Protein AF-A0A9D4E2A1-F1 (afdb_monomer_lite)

Structure (mmCIF, N/CA/C/O backbone):
data_AF-A0A9D4E2A1-F1
#
_entry.id   AF-A0A9D4E2A1-F1
#
loop_
_atom_site.group_PDB
_atom_site.id
_atom_site.type_symbol
_atom_site.label_atom_id
_atom_site.label_alt_id
_atom_site.label_comp_id
_atom_site.label_asym_id
_atom_site.label_entity_id
_atom_site.label_seq_id
_atom_site.pdbx_PDB_ins_code
_atom_site.Cartn_x
_atom_site.Cartn_y
_atom_site.Cartn_z
_atom_site.occupancy
_atom_site.B_iso_or_equiv
_atom_site.auth_seq_id
_atom_site.auth_comp_id
_atom_site.auth_asym_id
_atom_site.auth_atom_id
_atom_site.pdbx_PDB_model_num
ATOM 1 N N . MET A 1 1 ? -14.927 7.740 25.599 1.00 50.50 1 MET A N 1
ATOM 2 C CA . MET A 1 1 ? -13.735 6.922 25.309 1.00 50.50 1 MET A CA 1
ATOM 3 C C . MET A 1 1 ? -12.764 7.188 26.428 1.00 50.50 1 MET A C 1
ATOM 5 O O . MET A 1 1 ? -12.366 8.334 26.583 1.00 50.50 1 MET A O 1
ATOM 9 N N . ASP A 1 2 ? -12.470 6.183 27.243 1.00 39.78 2 ASP A N 1
ATOM 10 C CA . ASP A 1 2 ? -11.517 6.339 28.337 1.00 39.78 2 ASP A CA 1
ATOM 11 C C . ASP A 1 2 ? -10.111 6.542 27.760 1.00 39.78 2 ASP A C 1
ATOM 13 O O . ASP A 1 2 ? -9.622 5.730 26.976 1.00 39.78 2 ASP A O 1
ATOM 17 N N . ASN A 1 3 ? -9.484 7.660 28.127 1.00 39.31 3 ASN A N 1
ATOM 18 C CA . ASN A 1 3 ? -8.237 8.205 27.573 1.00 39.31 3 ASN A CA 1
ATOM 19 C C . ASN A 1 3 ? -6.961 7.410 27.931 1.00 39.31 3 ASN A C 1
ATOM 21 O O . ASN A 1 3 ? -5.867 7.967 27.975 1.00 39.31 3 ASN A O 1
ATOM 25 N N . ASN A 1 4 ? -7.051 6.098 28.142 1.00 44.31 4 ASN A N 1
ATOM 26 C CA . ASN A 1 4 ? -5.884 5.244 28.376 1.00 44.31 4 ASN A CA 1
ATOM 27 C C . ASN A 1 4 ? -5.284 4.732 27.054 1.00 44.31 4 ASN A C 1
ATOM 29 O O . ASN A 1 4 ? -5.104 3.528 26.862 1.00 44.31 4 ASN A O 1
ATOM 33 N N . ASN A 1 5 ? -4.941 5.649 26.142 1.00 52.22 5 ASN A N 1
ATOM 34 C CA . ASN A 1 5 ? -4.196 5.332 24.918 1.00 52.22 5 ASN A CA 1
ATOM 35 C C . ASN A 1 5 ? -2.733 5.016 25.264 1.00 52.22 5 ASN A C 1
ATOM 37 O O . ASN A 1 5 ? -1.832 5.835 25.086 1.00 52.22 5 ASN A O 1
ATOM 41 N N . LYS A 1 6 ? -2.480 3.812 25.785 1.00 56.19 6 LYS A N 1
ATOM 42 C CA . LYS A 1 6 ? -1.122 3.272 25.861 1.00 56.19 6 LYS A CA 1
ATOM 43 C C . LYS A 1 6 ? -0.685 2.885 24.450 1.00 56.19 6 LYS A C 1
ATOM 45 O O . LYS A 1 6 ? -1.261 1.987 23.842 1.00 56.19 6 LYS A O 1
ATOM 50 N N . LEU A 1 7 ? 0.332 3.572 23.942 1.00 57.72 7 LEU A N 1
ATOM 51 C CA . LEU A 1 7 ? 1.003 3.210 22.699 1.00 57.72 7 LEU A CA 1
ATOM 52 C C . LEU A 1 7 ? 1.852 1.961 22.954 1.00 57.72 7 LEU A C 1
ATOM 54 O O . LEU A 1 7 ? 2.726 1.971 23.820 1.00 57.72 7 LEU A O 1
ATOM 58 N N . TYR A 1 8 ? 1.604 0.890 22.203 1.00 59.50 8 TYR A N 1
ATOM 59 C CA . TYR A 1 8 ? 2.407 -0.332 22.271 1.00 59.50 8 TYR A CA 1
ATOM 60 C C . TYR A 1 8 ? 3.266 -0.451 21.016 1.00 59.50 8 TYR A C 1
ATOM 62 O O . TYR A 1 8 ? 2.762 -0.331 19.898 1.00 59.50 8 TYR A O 1
ATOM 70 N N . VAL A 1 9 ? 4.556 -0.736 21.187 1.00 60.88 9 VAL A N 1
ATOM 71 C CA . VAL A 1 9 ? 5.424 -1.110 20.067 1.00 60.88 9 VAL A CA 1
ATOM 72 C C . VAL A 1 9 ? 5.118 -2.563 19.714 1.00 60.88 9 VAL A C 1
ATOM 74 O O . VAL A 1 9 ? 5.407 -3.478 20.482 1.00 60.88 9 VAL A O 1
ATOM 77 N N . GLY A 1 10 ? 4.476 -2.782 18.569 1.00 58.94 10 GLY A N 1
ATOM 78 C CA . GLY A 1 10 ? 4.278 -4.120 18.025 1.00 58.94 10 GLY A CA 1
ATOM 79 C C . GLY A 1 10 ? 5.598 -4.702 17.520 1.00 58.94 10 GLY A C 1
ATOM 80 O O . GLY A 1 10 ? 6.511 -3.967 17.150 1.00 58.94 10 GLY A O 1
ATOM 81 N N . GLY A 1 11 ? 5.682 -6.033 17.426 1.00 56.81 11 GLY A N 1
ATOM 82 C CA . GLY A 1 11 ? 6.899 -6.731 16.988 1.00 56.81 11 GLY A CA 1
ATOM 83 C C . GLY A 1 11 ? 7.435 -6.310 15.611 1.00 56.81 11 GLY A C 1
ATOM 84 O O . GLY A 1 11 ? 8.579 -6.602 15.297 1.00 56.81 11 GLY A O 1
ATOM 85 N N . SER A 1 12 ? 6.662 -5.604 14.781 1.00 63.94 12 SER A N 1
ATOM 86 C CA . SER A 1 12 ? 7.112 -5.085 13.482 1.00 63.94 12 SER A CA 1
ATOM 87 C C . SER A 1 12 ? 7.712 -3.672 13.524 1.00 63.94 12 SER A C 1
ATOM 89 O O . SER A 1 12 ? 7.996 -3.125 12.465 1.00 63.94 12 SER A O 1
ATOM 91 N N . GLY A 1 13 ? 7.848 -3.049 14.701 1.00 74.12 13 GLY A N 1
ATOM 92 C CA . GLY A 1 13 ? 8.162 -1.617 14.832 1.00 74.12 13 GLY A CA 1
ATOM 93 C C . GLY A 1 13 ? 6.951 -0.704 14.591 1.00 74.12 13 GLY A C 1
ATOM 94 O O . GLY A 1 13 ? 7.050 0.517 14.714 1.00 74.12 13 GLY A O 1
ATOM 95 N N . ALA A 1 14 ? 5.786 -1.288 14.285 1.00 84.38 14 ALA A N 1
ATOM 96 C CA . ALA A 1 14 ? 4.547 -0.541 14.156 1.00 84.38 14 ALA A CA 1
ATOM 97 C C . ALA A 1 14 ? 3.994 -0.147 15.529 1.00 84.38 14 ALA A C 1
ATOM 99 O O . ALA A 1 14 ? 3.902 -0.984 16.428 1.00 84.38 14 ALA A O 1
ATOM 100 N N . ILE A 1 15 ? 3.585 1.112 15.678 1.00 86.62 15 ILE A N 1
ATOM 101 C CA . ILE A 1 15 ? 2.996 1.619 16.920 1.00 86.62 15 ILE A CA 1
ATOM 102 C C . ILE A 1 15 ? 1.491 1.353 16.887 1.00 86.62 15 ILE A C 1
ATOM 104 O O . ILE A 1 15 ? 0.766 1.923 16.068 1.00 86.62 15 ILE A O 1
ATOM 108 N N . LEU A 1 16 ? 1.027 0.466 17.766 1.00 88.12 16 LEU A N 1
ATOM 109 C CA . LEU A 1 16 ? -0.393 0.220 17.985 1.00 88.12 16 LEU A CA 1
ATOM 110 C C . LEU A 1 16 ? -1.001 1.452 18.656 1.00 88.12 16 LEU A C 1
ATOM 112 O O . LEU A 1 16 ? -0.571 1.839 19.742 1.00 88.12 16 LEU A O 1
ATOM 116 N N . PHE A 1 17 ? -2.002 2.044 18.008 1.00 90.19 17 PHE A N 1
ATOM 117 C CA . PHE A 1 17 ? -2.715 3.200 18.537 1.00 90.19 17 PHE A CA 1
ATOM 118 C C . PHE A 1 17 ? -3.745 2.777 19.588 1.00 90.19 17 PHE A C 1
ATOM 120 O O . PHE A 1 17 ? -3.757 3.316 20.691 1.00 90.19 17 PHE A O 1
ATOM 127 N N . SER A 1 18 ? -4.592 1.795 19.266 1.00 92.88 18 SER A N 1
ATOM 128 C CA . SER A 1 18 ? -5.599 1.286 20.200 1.00 92.88 18 SER A CA 1
ATOM 129 C C . SER A 1 18 ? -6.069 -0.131 19.858 1.00 92.88 18 SER A C 1
ATOM 131 O O . SER A 1 18 ? -5.816 -0.661 18.768 1.00 92.88 18 SER A O 1
ATOM 133 N N . LYS A 1 19 ? -6.762 -0.753 20.819 1.00 94.12 19 LYS A N 1
ATOM 134 C CA . LYS A 1 19 ? -7.530 -1.990 20.647 1.00 94.12 19 LYS A CA 1
ATOM 135 C C . LYS A 1 19 ? -9.017 -1.689 20.794 1.00 94.12 19 LYS A C 1
ATOM 137 O O . LYS A 1 19 ? -9.409 -0.956 21.695 1.00 94.12 19 LYS A O 1
ATOM 142 N N . THR A 1 20 ? -9.837 -2.270 19.928 1.00 94.31 20 THR A N 1
ATOM 143 C CA . THR A 1 20 ? -11.295 -2.132 19.964 1.00 94.31 20 THR A CA 1
ATOM 144 C C . THR A 1 20 ? -11.980 -3.420 19.516 1.00 94.31 20 THR A C 1
ATOM 146 O O . THR A 1 20 ? -11.454 -4.175 18.703 1.00 94.31 20 THR A O 1
ATOM 149 N N . ASP A 1 21 ? -13.163 -3.671 20.055 1.00 95.56 21 ASP A N 1
ATOM 150 C CA . ASP A 1 21 ? -14.057 -4.792 19.763 1.00 95.56 21 ASP A CA 1
ATOM 151 C C . ASP A 1 21 ? -15.134 -4.451 18.717 1.00 95.56 21 ASP A C 1
ATOM 153 O O . ASP A 1 21 ? -15.917 -5.316 18.315 1.00 95.56 21 ASP A O 1
ATOM 157 N N . ARG A 1 22 ? -15.152 -3.208 18.221 1.00 96.75 22 ARG A N 1
ATOM 158 C CA . ARG A 1 22 ? -16.109 -2.724 17.221 1.00 96.75 22 ARG A CA 1
ATOM 159 C C . ARG A 1 22 ? -15.441 -1.924 16.117 1.00 96.75 22 ARG A C 1
ATOM 161 O O . ARG A 1 22 ? -14.314 -1.460 16.243 1.00 96.75 22 ARG A O 1
ATOM 168 N N . ILE A 1 23 ? -16.173 -1.727 15.027 1.00 97.19 23 ILE A N 1
ATOM 169 C CA . ILE A 1 23 ? -15.734 -0.882 13.917 1.00 97.19 23 ILE A CA 1
ATOM 170 C C . ILE A 1 23 ? -15.730 0.590 14.345 1.00 97.19 23 ILE A C 1
ATOM 172 O O . ILE A 1 23 ? -16.703 1.077 14.925 1.00 97.19 23 ILE A O 1
ATOM 176 N N . LEU A 1 24 ? -14.633 1.292 14.039 1.00 97.31 24 LEU A N 1
ATOM 177 C CA . LEU A 1 24 ? -14.540 2.739 14.218 1.00 97.31 24 LEU A CA 1
ATOM 178 C C . LEU A 1 24 ? -15.604 3.444 13.376 1.00 97.31 24 LEU A C 1
ATOM 180 O O . LEU A 1 24 ? -15.769 3.175 12.178 1.00 97.31 24 LEU A O 1
ATOM 184 N N . THR A 1 25 ? -16.291 4.386 14.006 1.00 96.94 25 THR A N 1
ATOM 185 C CA . THR A 1 25 ? -17.169 5.320 13.311 1.00 96.94 25 THR A CA 1
ATOM 186 C C . THR A 1 25 ? -16.350 6.301 12.474 1.00 96.94 25 THR A C 1
ATOM 188 O O . THR A 1 25 ? -15.155 6.511 12.693 1.00 96.94 25 THR A O 1
ATOM 191 N N . ASP A 1 26 ? -17.015 6.931 11.509 1.00 96.25 26 ASP A N 1
ATOM 192 C CA . ASP A 1 26 ? -16.398 7.930 10.635 1.00 96.25 26 ASP A CA 1
ATOM 193 C C . ASP A 1 26 ? -15.863 9.139 11.438 1.00 96.25 26 ASP A C 1
ATOM 195 O O . ASP A 1 26 ? -14.797 9.661 11.116 1.00 96.25 26 ASP A O 1
ATOM 199 N N . LYS A 1 27 ? -16.548 9.528 12.528 1.00 95.88 27 LYS A N 1
ATOM 200 C CA . LYS A 1 27 ? -16.113 10.596 13.444 1.00 95.88 27 LYS A CA 1
ATOM 201 C C . LYS A 1 27 ? -14.880 10.197 14.255 1.00 95.88 27 LYS A C 1
ATOM 203 O O . LYS A 1 27 ? -13.919 10.946 14.289 1.00 95.88 27 LYS A O 1
ATOM 208 N N . GLU A 1 28 ? -14.866 9.001 14.841 1.00 96.31 28 GLU A N 1
ATOM 209 C CA . GLU A 1 28 ? -13.718 8.535 15.635 1.00 96.31 28 GLU A CA 1
ATOM 210 C C . GLU A 1 28 ? -12.448 8.434 14.790 1.00 96.31 28 GLU A C 1
ATOM 212 O O . GLU A 1 28 ? -11.375 8.830 15.231 1.00 96.31 28 GLU A O 1
ATOM 217 N N . ALA A 1 29 ? -12.559 7.936 13.556 1.00 96.06 29 ALA A N 1
ATOM 218 C CA . ALA A 1 29 ? -11.421 7.892 12.646 1.00 96.06 29 ALA A CA 1
ATOM 219 C C . ALA A 1 29 ? -10.911 9.300 12.290 1.00 96.06 29 ALA A C 1
ATOM 221 O O . ALA A 1 29 ? -9.699 9.499 12.215 1.00 96.06 29 ALA A O 1
ATOM 222 N N . ALA A 1 30 ? -11.815 10.269 12.103 1.00 94.81 30 ALA A N 1
ATOM 223 C CA . ALA A 1 30 ? -11.455 11.669 11.892 1.00 94.81 30 ALA A CA 1
ATOM 224 C C . ALA A 1 30 ? -10.730 12.253 13.113 1.00 94.81 30 ALA A C 1
ATOM 226 O O . ALA A 1 30 ? -9.640 12.799 12.962 1.00 94.81 30 ALA A O 1
ATOM 227 N N . ASP A 1 31 ? -11.279 12.054 14.313 1.00 94.12 31 ASP A N 1
ATOM 228 C CA . ASP A 1 31 ? -10.696 12.541 15.565 1.00 94.12 31 ASP A CA 1
ATOM 229 C C . ASP A 1 31 ? -9.280 11.970 15.776 1.00 94.12 31 ASP A C 1
ATOM 231 O O . ASP A 1 31 ? -8.375 12.684 16.200 1.00 94.12 31 ASP A O 1
ATOM 235 N N . ILE A 1 32 ? -9.042 10.696 15.432 1.00 94.81 32 ILE A N 1
ATOM 236 C CA . ILE A 1 32 ? -7.702 10.079 15.494 1.00 94.81 32 ILE A CA 1
ATOM 237 C C . ILE A 1 32 ? -6.748 10.705 14.468 1.00 94.81 32 ILE A C 1
ATOM 239 O O . ILE A 1 32 ? -5.590 10.969 14.790 1.00 94.81 32 ILE A O 1
ATOM 243 N N . LEU A 1 33 ? -7.205 10.947 13.236 1.00 93.38 33 LEU A N 1
ATOM 244 C CA . LEU A 1 33 ? -6.380 11.570 12.195 1.00 93.38 33 LEU A CA 1
ATOM 245 C C . LEU A 1 33 ? -5.926 12.990 12.582 1.00 93.38 33 LEU A C 1
ATOM 247 O O . LEU A 1 33 ? -4.839 13.411 12.183 1.00 93.38 33 LEU A O 1
ATOM 251 N N . GLU A 1 34 ? -6.732 13.721 13.354 1.00 91.75 34 GLU A N 1
ATOM 252 C CA . GLU A 1 34 ? -6.423 15.085 13.805 1.00 91.75 34 GLU A CA 1
ATOM 253 C C . GLU A 1 34 ? -5.472 15.140 15.007 1.00 91.75 34 GLU A C 1
ATOM 255 O O . GLU A 1 34 ? -4.798 16.152 15.207 1.00 91.75 34 GLU A O 1
ATOM 260 N N . GLN A 1 35 ? -5.361 14.061 15.785 1.00 90.62 35 GLN A N 1
ATOM 261 C CA . GLN A 1 35 ? -4.532 14.038 16.989 1.00 90.62 35 GLN A CA 1
ATOM 262 C C . GLN A 1 35 ? -3.049 14.272 16.681 1.00 90.62 35 GLN A C 1
ATOM 264 O O . GLN A 1 35 ? -2.457 13.631 15.806 1.00 90.62 35 GLN A O 1
ATOM 269 N N . ASN A 1 36 ? -2.409 15.159 17.447 1.00 88.94 36 ASN A N 1
ATOM 270 C CA . ASN A 1 36 ? -0.964 15.371 17.396 1.00 88.94 36 ASN A CA 1
ATOM 271 C C . ASN A 1 36 ? -0.228 14.378 18.306 1.00 88.94 36 ASN A C 1
ATOM 273 O O . ASN A 1 36 ? 0.284 14.732 19.364 1.00 88.94 36 ASN A O 1
ATOM 277 N N . ILE A 1 37 ? -0.240 13.114 17.901 1.00 88.19 37 ILE A N 1
ATOM 278 C CA . ILE A 1 37 ? 0.348 11.991 18.632 1.00 88.19 37 ILE A CA 1
ATOM 279 C C . ILE A 1 37 ? 1.407 11.291 17.785 1.00 88.19 37 ILE A C 1
ATOM 281 O O . ILE A 1 37 ? 1.471 11.476 16.566 1.00 88.19 37 ILE A O 1
ATOM 285 N N . SER A 1 38 ? 2.205 10.443 18.431 1.00 87.81 38 SER A N 1
ATOM 286 C CA . SER A 1 38 ? 3.173 9.588 17.751 1.00 87.81 38 SER A CA 1
ATOM 287 C C . SER A 1 38 ? 2.500 8.711 16.697 1.00 87.81 38 SER A C 1
ATOM 289 O O . SER A 1 38 ? 1.483 8.063 16.945 1.00 87.81 38 SER A O 1
ATOM 291 N N . VAL A 1 39 ? 3.113 8.678 15.520 1.00 90.25 39 VAL A N 1
ATOM 292 C CA . VAL A 1 39 ? 2.688 7.880 14.370 1.00 90.25 39 VAL A CA 1
ATOM 293 C C . VAL A 1 39 ? 3.713 6.793 14.096 1.00 90.25 39 VAL A C 1
ATOM 295 O O . VAL A 1 39 ? 4.889 6.927 14.437 1.00 90.25 39 VAL A O 1
ATOM 298 N N . SER A 1 40 ? 3.279 5.723 13.447 1.00 89.62 40 SER A N 1
ATOM 299 C CA . SER A 1 40 ? 4.190 4.726 12.916 1.00 89.62 40 SER A CA 1
ATOM 300 C C . SER A 1 40 ? 4.602 5.052 11.484 1.00 89.62 40 SER A C 1
ATOM 302 O O . SER A 1 40 ? 3.767 5.425 10.664 1.00 89.62 40 SER A O 1
ATOM 304 N N . TYR A 1 41 ? 5.879 4.853 11.176 1.00 88.69 41 TYR A N 1
ATOM 305 C CA . TYR A 1 41 ? 6.426 4.950 9.817 1.00 88.69 41 TYR A CA 1
ATOM 306 C C . TYR A 1 41 ? 6.600 3.581 9.155 1.00 88.69 41 TYR A C 1
ATOM 308 O O . TYR A 1 41 ? 6.936 3.481 7.977 1.00 88.69 41 TYR A O 1
ATOM 316 N N . GLU A 1 42 ? 6.340 2.515 9.909 1.00 86.31 42 GLU A N 1
ATOM 317 C CA . GLU A 1 42 ? 6.433 1.141 9.452 1.00 86.31 42 GLU A CA 1
ATOM 318 C C . GLU A 1 42 ? 5.039 0.507 9.465 1.00 86.31 42 GLU A C 1
ATOM 320 O O . GLU A 1 42 ? 4.277 0.676 10.421 1.00 86.31 42 GLU A O 1
ATOM 325 N N . PRO A 1 43 ? 4.655 -0.229 8.412 1.00 86.44 43 PRO A N 1
ATOM 326 C CA . PRO A 1 43 ? 3.376 -0.907 8.405 1.00 86.44 43 PRO A CA 1
ATOM 327 C C . PRO A 1 43 ? 3.352 -2.023 9.466 1.00 86.44 43 PRO A C 1
ATOM 329 O O . PRO A 1 43 ? 4.366 -2.692 9.696 1.00 86.44 43 PRO A O 1
ATOM 332 N N . PRO A 1 44 ? 2.201 -2.280 10.112 1.00 90.44 44 PRO A N 1
ATOM 333 C CA . PRO A 1 44 ? 2.071 -3.436 10.990 1.00 90.44 44 PRO A CA 1
ATOM 334 C C . PRO A 1 44 ? 2.216 -4.731 10.189 1.00 90.44 44 PRO A C 1
ATOM 336 O O . PRO A 1 44 ? 1.670 -4.835 9.096 1.00 90.44 44 PRO A O 1
ATOM 339 N N . TYR A 1 45 ? 2.909 -5.736 10.729 1.00 90.38 45 TYR A N 1
ATOM 340 C CA . TYR A 1 45 ? 2.987 -7.063 10.109 1.00 90.38 45 TYR A CA 1
ATOM 341 C C . TYR A 1 45 ? 2.039 -8.041 10.794 1.00 90.38 45 TYR A C 1
ATOM 343 O O . TYR A 1 45 ? 2.149 -8.270 11.996 1.00 90.38 45 TYR A O 1
ATOM 351 N N . ARG A 1 46 ? 1.129 -8.630 10.015 1.00 91.94 46 ARG A N 1
ATOM 352 C CA . ARG A 1 46 ? 0.067 -9.543 10.458 1.00 91.94 46 ARG A CA 1
ATOM 353 C C . ARG A 1 46 ? -0.675 -9.061 11.715 1.00 91.94 46 ARG A C 1
ATOM 355 O O . ARG A 1 46 ? -0.757 -9.791 12.703 1.00 91.94 46 ARG A O 1
ATOM 362 N N . PRO A 1 47 ? -1.222 -7.835 11.707 1.00 94.19 47 PRO A N 1
ATOM 363 C CA . PRO A 1 47 ? -2.005 -7.342 12.834 1.00 94.19 47 PRO A CA 1
ATOM 364 C C . PRO A 1 47 ? -3.214 -8.237 13.122 1.00 94.19 47 PRO A C 1
ATOM 366 O O . PRO A 1 47 ? -3.835 -8.784 12.209 1.00 94.19 47 PRO A O 1
ATOM 369 N N . SER A 1 48 ? -3.558 -8.379 14.400 1.00 95.69 48 SER A N 1
ATOM 370 C CA . SER A 1 48 ? -4.746 -9.117 14.835 1.00 95.69 48 SER A CA 1
ATOM 371 C C . SER A 1 48 ? -6.019 -8.279 14.722 1.00 95.69 48 SER A C 1
ATOM 373 O O . SER A 1 48 ? -5.969 -7.045 14.656 1.00 95.69 48 SER A O 1
ATOM 375 N N . GLY A 1 49 ? -7.169 -8.955 14.755 1.00 97.25 49 GLY A N 1
ATOM 376 C CA . GLY A 1 49 ? -8.478 -8.319 14.886 1.00 97.25 49 GLY A CA 1
ATOM 377 C C . GLY A 1 49 ? -8.545 -7.308 16.030 1.00 97.25 49 GLY A C 1
ATOM 378 O O . GLY A 1 49 ? -7.907 -7.470 17.076 1.00 97.25 49 GLY A O 1
ATOM 379 N N . GLY A 1 50 ? -9.283 -6.228 15.791 1.00 96.94 50 GLY A N 1
ATOM 380 C CA . GLY A 1 50 ? -9.484 -5.136 16.737 1.00 96.94 50 GLY A CA 1
ATOM 381 C C . GLY A 1 50 ? -8.310 -4.168 16.866 1.00 96.94 50 GLY A C 1
ATOM 382 O O . GLY A 1 50 ? -8.351 -3.277 17.705 1.00 96.94 50 GLY A O 1
ATOM 383 N N . SER A 1 51 ? -7.243 -4.329 16.081 1.00 96.50 51 SER A N 1
ATOM 384 C CA . SER A 1 51 ? -6.078 -3.438 16.139 1.00 96.50 51 SER A CA 1
ATOM 385 C C . SER A 1 51 ? -6.287 -2.185 15.294 1.00 96.50 51 SER A C 1
ATOM 387 O O . SER A 1 51 ? -6.678 -2.279 14.127 1.00 96.50 51 SER A O 1
ATOM 389 N N . VAL A 1 52 ? -5.951 -1.026 15.858 1.00 96.75 52 VAL A N 1
ATOM 390 C CA . VAL A 1 52 ? -5.938 0.266 15.165 1.00 96.75 52 VAL A CA 1
ATOM 391 C C . VAL A 1 52 ? -4.518 0.815 15.156 1.00 96.75 52 VAL A C 1
ATOM 393 O O . VAL A 1 52 ? -3.851 0.851 16.189 1.00 96.75 52 VAL A O 1
ATOM 396 N N . TYR A 1 53 ? -4.063 1.268 13.993 1.00 95.50 53 TYR A N 1
ATOM 397 C CA . TYR A 1 53 ? -2.751 1.877 13.796 1.00 95.50 53 TYR A CA 1
ATOM 398 C C . TYR A 1 53 ? -2.905 3.262 13.179 1.00 95.50 53 TYR A C 1
ATOM 400 O O . TYR A 1 53 ? -3.759 3.465 12.314 1.00 95.50 53 TYR A O 1
ATOM 408 N N . LEU A 1 54 ? -2.039 4.185 13.589 1.00 94.44 54 LEU A N 1
ATOM 409 C CA . LEU A 1 54 ? -1.872 5.481 12.945 1.00 94.44 54 LEU A CA 1
ATOM 410 C C . LEU A 1 54 ? -0.533 5.482 12.205 1.00 94.44 54 LEU A C 1
ATOM 412 O O . LEU A 1 54 ? 0.529 5.465 12.824 1.00 94.44 54 LEU A O 1
ATOM 416 N N . TYR A 1 55 ? -0.599 5.450 10.881 1.00 93.44 55 TYR A N 1
ATOM 417 C CA . TYR A 1 55 ? 0.546 5.390 9.978 1.00 93.44 55 TYR A CA 1
ATOM 418 C C . TYR A 1 55 ? 0.815 6.761 9.350 1.00 93.44 55 TYR A C 1
ATOM 420 O O . TYR A 1 55 ? -0.126 7.505 9.081 1.00 93.44 55 TYR A O 1
ATOM 428 N N . SER A 1 56 ? 2.075 7.091 9.087 1.00 92.00 56 SER A N 1
ATOM 429 C CA . SER A 1 56 ? 2.480 8.281 8.336 1.00 92.00 56 SER A CA 1
ATOM 430 C C . SER A 1 56 ? 3.497 7.912 7.266 1.00 92.00 56 SER A C 1
ATOM 432 O O . SER A 1 56 ? 4.403 7.116 7.504 1.00 92.00 56 SER A O 1
ATOM 434 N N . ASP A 1 57 ? 3.366 8.536 6.099 1.00 87.12 57 ASP A N 1
ATOM 435 C CA . ASP A 1 57 ? 4.286 8.394 4.969 1.00 87.12 57 ASP A CA 1
ATOM 436 C C . ASP A 1 57 ? 5.531 9.298 5.078 1.00 87.12 57 ASP A C 1
ATOM 438 O O . ASP A 1 57 ? 6.309 9.402 4.131 1.00 87.12 57 ASP A O 1
ATOM 442 N N . SER A 1 58 ? 5.725 9.982 6.215 1.0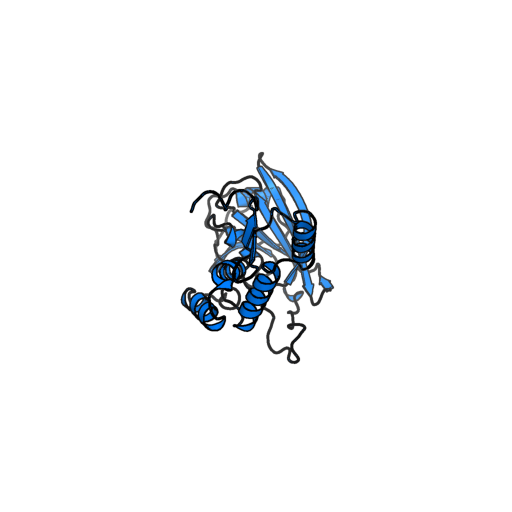0 84.19 58 SER A N 1
ATOM 443 C CA . SER A 1 58 ? 6.777 10.998 6.410 1.00 84.19 58 SER A CA 1
ATOM 444 C C . SER A 1 58 ? 6.791 12.082 5.318 1.00 84.19 58 SER A C 1
ATOM 446 O O . SER A 1 58 ? 7.844 12.654 5.035 1.00 84.19 58 SER A O 1
ATOM 448 N N . GLY A 1 59 ? 5.658 12.314 4.642 1.00 79.38 59 GLY A N 1
ATOM 449 C CA . GLY A 1 59 ? 5.551 13.274 3.546 1.00 79.38 59 GLY A CA 1
ATOM 450 C C . GLY A 1 59 ? 6.210 12.812 2.252 1.00 79.38 59 GLY A C 1
ATOM 451 O O . GLY A 1 59 ? 6.333 13.596 1.314 1.00 79.38 59 GLY A O 1
ATOM 452 N N . LYS A 1 60 ? 6.607 11.541 2.169 1.00 79.00 60 LYS A N 1
ATOM 453 C CA . LYS A 1 60 ? 7.194 10.946 0.974 1.00 79.00 60 LYS A CA 1
ATOM 454 C C . LYS A 1 60 ? 6.108 10.224 0.182 1.00 79.00 60 LYS A C 1
ATOM 456 O O . LYS A 1 60 ? 5.562 9.213 0.621 1.00 79.00 60 LYS A O 1
ATOM 461 N N . SER A 1 61 ? 5.802 10.727 -1.012 1.00 78.25 61 SER A N 1
ATOM 462 C CA . SER A 1 61 ? 4.725 10.198 -1.863 1.00 78.25 61 SER A CA 1
ATOM 463 C C . SER A 1 61 ? 4.905 8.718 -2.222 1.00 78.25 61 SER A C 1
ATOM 465 O O . SER A 1 61 ? 3.921 7.982 -2.293 1.00 78.25 61 SER A O 1
ATOM 467 N N . ASN A 1 62 ? 6.149 8.254 -2.370 1.00 78.62 62 ASN A N 1
ATOM 468 C CA . ASN A 1 62 ? 6.474 6.852 -2.639 1.00 78.62 62 ASN A CA 1
ATOM 469 C C . ASN A 1 62 ? 6.167 5.901 -1.466 1.00 78.62 62 ASN A C 1
ATOM 471 O O . ASN A 1 62 ? 6.066 4.694 -1.680 1.00 78.62 62 ASN A O 1
ATOM 475 N N . LEU A 1 63 ? 5.992 6.421 -0.244 1.00 85.25 63 LEU A N 1
ATOM 476 C CA . LEU A 1 63 ? 5.649 5.639 0.951 1.00 85.25 63 LEU A CA 1
ATOM 477 C C . LEU A 1 63 ? 4.136 5.580 1.219 1.00 85.25 63 LEU A C 1
ATOM 479 O O . LEU A 1 63 ? 3.690 4.769 2.027 1.00 85.25 63 LEU A O 1
ATOM 483 N N . ALA A 1 64 ? 3.326 6.386 0.521 1.00 85.38 64 ALA A N 1
ATOM 484 C CA . ALA A 1 64 ? 1.895 6.581 0.797 1.00 85.38 64 ALA A CA 1
ATOM 485 C C . ALA A 1 64 ? 1.061 5.287 0.876 1.00 85.38 64 ALA A C 1
ATOM 487 O O . ALA A 1 64 ? 0.017 5.245 1.527 1.00 85.38 64 ALA A O 1
ATOM 488 N N . ASP A 1 65 ? 1.512 4.228 0.206 1.00 90.75 65 ASP A N 1
ATOM 489 C CA . ASP A 1 65 ? 0.818 2.949 0.094 1.00 90.75 65 ASP A CA 1
ATOM 490 C C . ASP A 1 65 ? 1.548 1.779 0.783 1.00 90.75 65 ASP A C 1
ATOM 492 O O . ASP A 1 65 ? 1.108 0.630 0.671 1.00 90.75 65 ASP A O 1
ATOM 496 N N . ASP A 1 66 ? 2.634 2.027 1.520 1.00 92.25 66 ASP A N 1
ATOM 497 C CA . ASP A 1 66 ? 3.431 0.964 2.151 1.00 92.25 66 ASP A CA 1
ATOM 498 C C . ASP A 1 66 ? 2.670 0.182 3.222 1.00 92.25 66 ASP A C 1
ATOM 500 O O . ASP A 1 66 ? 2.889 -1.024 3.379 1.00 92.25 66 ASP A O 1
ATOM 504 N N . TRP A 1 67 ? 1.680 0.816 3.855 1.00 92.38 67 TRP A N 1
ATOM 505 C CA . TRP A 1 67 ? 0.699 0.175 4.735 1.00 92.38 67 TRP A CA 1
ATOM 506 C C . TRP A 1 67 ? -0.044 -1.006 4.100 1.00 92.38 67 TRP A C 1
ATOM 508 O O . TRP A 1 67 ? -0.580 -1.852 4.812 1.00 92.38 67 TRP A O 1
ATOM 518 N N . LYS A 1 68 ? -0.069 -1.119 2.766 1.00 92.94 68 LYS A N 1
ATOM 519 C CA . LYS A 1 68 ? -0.650 -2.278 2.068 1.00 92.94 68 LYS A CA 1
ATOM 520 C C . LYS A 1 68 ? 0.184 -3.553 2.224 1.00 92.94 68 LYS A C 1
ATOM 522 O O . LYS A 1 68 ? -0.306 -4.624 1.872 1.00 92.94 68 LYS A O 1
ATOM 527 N N . SER A 1 69 ? 1.421 -3.453 2.705 1.00 92.06 69 SER A N 1
ATOM 528 C CA . SER A 1 69 ? 2.367 -4.573 2.841 1.00 92.06 69 SER A CA 1
ATOM 529 C C . SER A 1 69 ? 2.377 -5.140 4.260 1.00 92.06 69 SER A C 1
ATOM 531 O O . SER A 1 69 ? 3.427 -5.441 4.820 1.00 92.06 69 SER A O 1
ATOM 533 N N . ASP A 1 70 ? 1.184 -5.297 4.828 1.00 93.00 70 ASP A N 1
ATOM 534 C CA . ASP A 1 70 ? 0.935 -5.717 6.211 1.00 93.00 70 ASP A CA 1
ATOM 535 C C . ASP A 1 70 ? 0.951 -7.246 6.416 1.00 93.00 70 ASP A C 1
ATOM 537 O O . ASP A 1 70 ? 0.571 -7.750 7.469 1.00 93.00 70 ASP A O 1
ATOM 541 N N . GLY A 1 71 ? 1.395 -8.012 5.416 1.00 91.06 71 GLY A N 1
ATOM 542 C CA . GLY A 1 71 ? 1.493 -9.475 5.483 1.00 91.06 71 GLY A CA 1
ATOM 543 C C . GLY A 1 71 ? 0.203 -10.236 5.156 1.00 91.06 71 GLY A C 1
ATOM 544 O O . GLY A 1 71 ? 0.229 -11.465 5.144 1.00 91.06 71 GLY A O 1
ATOM 545 N N . TYR A 1 72 ? -0.888 -9.540 4.841 1.00 93.38 72 TYR A N 1
ATOM 546 C CA . TYR A 1 72 ? -2.144 -10.134 4.387 1.00 93.38 72 TYR A CA 1
ATOM 547 C C . TYR A 1 72 ? -2.389 -9.878 2.893 1.00 93.38 72 TYR A C 1
ATOM 549 O O . TYR A 1 72 ? -1.841 -8.946 2.296 1.00 93.38 72 TYR A O 1
ATOM 557 N N . ASN A 1 73 ? -3.249 -10.692 2.271 1.00 93.19 73 ASN A N 1
ATOM 558 C CA . ASN A 1 73 ? -3.724 -10.434 0.912 1.00 93.19 73 ASN A CA 1
ATOM 559 C C . ASN A 1 73 ? -5.108 -9.784 0.931 1.00 93.19 73 ASN A C 1
ATOM 561 O O . ASN A 1 73 ? -6.114 -10.446 1.176 1.00 93.19 73 ASN A O 1
ATOM 565 N N . TRP A 1 74 ? -5.153 -8.490 0.638 1.00 95.31 74 TRP A N 1
ATOM 566 C CA . TRP A 1 74 ? -6.379 -7.701 0.658 1.00 95.31 74 TRP A CA 1
ATOM 567 C C . TRP A 1 74 ? -6.945 -7.481 -0.737 1.00 95.31 74 TRP A C 1
ATOM 569 O O . TRP A 1 74 ? -6.220 -7.085 -1.652 1.00 95.31 74 TRP A O 1
ATOM 579 N N . ARG A 1 75 ? -8.266 -7.608 -0.864 1.00 95.88 75 ARG A N 1
ATOM 580 C CA . ARG A 1 75 ? -9.020 -7.099 -2.009 1.00 95.88 75 ARG A CA 1
ATOM 581 C C . ARG A 1 75 ? -9.842 -5.893 -1.580 1.00 95.88 75 ARG A C 1
ATOM 583 O O . ARG A 1 75 ? -10.627 -5.975 -0.635 1.00 95.88 75 ARG A O 1
ATOM 590 N N . GLN A 1 76 ? -9.664 -4.773 -2.275 1.00 97.50 76 GLN A N 1
ATOM 591 C CA . GLN A 1 76 ? -10.536 -3.617 -2.100 1.00 97.50 76 GLN A CA 1
ATOM 592 C C . GLN A 1 76 ? -11.906 -3.942 -2.696 1.00 97.50 76 GLN A C 1
ATOM 594 O O . GLN A 1 76 ? -11.983 -4.396 -3.836 1.00 97.50 76 GLN A O 1
ATOM 599 N N . TYR A 1 77 ? -12.970 -3.724 -1.930 1.00 97.19 77 TYR A N 1
ATOM 600 C CA . TYR A 1 77 ? -14.343 -3.978 -2.382 1.00 97.19 77 TYR A CA 1
ATOM 601 C C . TYR A 1 77 ? -15.234 -2.740 -2.317 1.00 97.19 77 TYR A C 1
ATOM 603 O O . TYR A 1 77 ? -16.361 -2.771 -2.797 1.00 97.19 77 TYR A O 1
ATOM 611 N N . GLY A 1 78 ? -14.738 -1.652 -1.732 1.00 97.75 78 GLY A N 1
ATOM 612 C CA . GLY A 1 78 ? -15.499 -0.425 -1.606 1.00 97.75 78 GLY A CA 1
ATOM 613 C C . GLY A 1 78 ? -14.617 0.788 -1.373 1.00 97.75 78 GLY A C 1
ATOM 614 O O . GLY A 1 78 ? -13.447 0.695 -0.976 1.00 97.75 78 GLY A O 1
ATOM 615 N N . TYR A 1 79 ? -15.222 1.940 -1.612 1.00 97.12 79 TYR A N 1
ATOM 616 C CA . TYR A 1 79 ? -14.667 3.257 -1.361 1.00 97.12 79 TYR A CA 1
ATOM 617 C C . TYR A 1 79 ? -15.811 4.201 -0.998 1.00 97.12 79 TYR A C 1
ATOM 619 O O . TYR A 1 79 ? -16.885 4.133 -1.593 1.00 97.12 79 TYR A O 1
ATOM 627 N N . ARG A 1 80 ? -15.580 5.086 -0.032 1.00 97.50 80 ARG A N 1
ATOM 628 C CA . ARG A 1 80 ? -16.489 6.179 0.312 1.00 97.50 80 ARG A CA 1
ATOM 629 C C . ARG A 1 80 ? -15.670 7.415 0.649 1.00 97.50 80 ARG A C 1
ATOM 631 O O . ARG A 1 80 ? -14.597 7.300 1.231 1.00 97.50 80 ARG A O 1
ATOM 638 N N . SER A 1 81 ? -16.196 8.591 0.338 1.00 96.88 81 SER A N 1
ATOM 639 C CA . SER A 1 81 ? -15.674 9.856 0.850 1.00 96.88 81 SER A CA 1
ATOM 640 C C . SER A 1 81 ? -16.750 10.558 1.669 1.00 96.88 81 SER A C 1
ATOM 642 O O . SER A 1 81 ? -17.938 10.427 1.370 1.00 96.88 81 SER A O 1
ATOM 644 N N . PHE A 1 82 ? -16.342 11.249 2.726 1.00 95.75 82 PHE A N 1
ATOM 645 C CA . PHE A 1 82 ? -17.225 12.019 3.596 1.00 95.75 82 PHE A CA 1
ATOM 646 C C . PHE A 1 82 ? -16.461 13.199 4.204 1.00 95.75 82 PHE A C 1
ATOM 648 O O . PHE A 1 82 ? -15.233 13.250 4.134 1.00 95.75 82 PHE A O 1
ATOM 655 N N . THR A 1 83 ? -17.187 14.144 4.794 1.00 95.38 83 THR A N 1
ATOM 656 C CA . THR A 1 83 ? -16.608 15.340 5.415 1.00 95.38 83 THR A CA 1
ATOM 657 C C . THR A 1 83 ? -16.878 15.325 6.913 1.00 95.38 83 THR A C 1
ATOM 659 O O . THR A 1 83 ? -18.017 15.122 7.328 1.00 95.38 83 THR A O 1
ATOM 662 N N . VAL A 1 84 ? -15.844 15.562 7.718 1.00 93.19 84 VAL A N 1
ATOM 663 C CA . VAL A 1 84 ? -15.944 15.783 9.170 1.00 93.19 84 VAL A CA 1
ATOM 664 C C . VAL A 1 84 ? -15.182 17.062 9.484 1.00 93.19 84 VAL A C 1
ATOM 666 O O . VAL A 1 84 ? -14.068 17.237 8.999 1.00 93.19 84 VAL A O 1
ATOM 669 N N . ASN A 1 85 ? -15.794 17.980 10.237 1.00 89.62 85 ASN A N 1
ATOM 670 C CA . ASN A 1 85 ? -15.184 19.263 10.618 1.00 89.62 85 ASN A CA 1
ATOM 671 C C . ASN A 1 85 ? -14.610 20.050 9.416 1.00 89.62 85 ASN A C 1
ATOM 673 O O . ASN A 1 85 ? -13.522 20.614 9.482 1.00 89.62 85 ASN A O 1
ATOM 677 N N . GLY A 1 86 ? -15.309 20.030 8.273 1.00 90.25 86 GLY A N 1
ATOM 678 C CA . GLY A 1 86 ? -14.875 20.705 7.041 1.00 90.25 86 GLY A CA 1
ATOM 679 C C . GLY A 1 86 ? -13.730 20.021 6.279 1.00 90.25 86 GLY A C 1
ATOM 680 O O . GLY A 1 86 ? -13.384 20.462 5.186 1.00 90.25 86 GLY A O 1
ATOM 681 N N . LYS A 1 87 ? -13.166 18.920 6.791 1.00 91.12 87 LYS A N 1
ATOM 682 C CA . LYS A 1 87 ? -12.106 18.154 6.125 1.00 91.12 87 LYS A CA 1
ATOM 683 C C . LYS A 1 87 ? -12.675 16.936 5.415 1.00 91.12 87 LYS A C 1
ATOM 685 O O . LYS A 1 87 ? -13.443 16.162 5.987 1.00 91.12 87 LYS A O 1
ATOM 690 N N . ARG A 1 88 ? -12.262 16.744 4.163 1.00 94.69 88 ARG A N 1
ATOM 691 C CA . ARG A 1 88 ? -12.654 15.589 3.354 1.00 94.69 88 ARG A CA 1
ATOM 692 C C . ARG A 1 88 ? -11.776 14.384 3.688 1.00 94.69 88 ARG A C 1
ATOM 694 O O . ARG A 1 88 ? -10.549 14.449 3.610 1.00 94.69 88 ARG A O 1
ATOM 701 N N . ILE A 1 89 ? -12.429 13.285 4.042 1.00 95.38 89 ILE A N 1
ATOM 702 C CA . ILE A 1 89 ? -11.823 11.999 4.376 1.00 95.38 89 ILE A CA 1
ATOM 703 C C . ILE A 1 89 ? -12.214 10.989 3.298 1.00 95.38 89 ILE A C 1
ATOM 705 O O . ILE A 1 89 ? -13.358 10.949 2.832 1.00 95.38 89 ILE A O 1
ATOM 709 N N . GLU A 1 90 ? -11.256 10.166 2.888 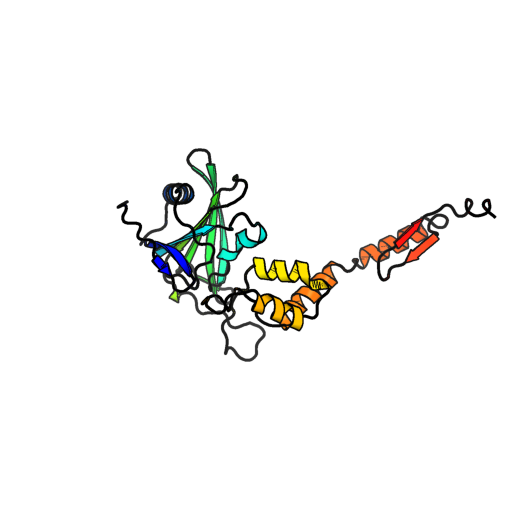1.00 96.31 90 GLU A N 1
ATOM 710 C CA . GLU A 1 90 ? -11.509 8.932 2.157 1.00 96.31 90 GLU A CA 1
ATOM 711 C C . GLU A 1 90 ? -11.498 7.735 3.106 1.00 96.31 90 GLU A C 1
ATOM 713 O O . GLU A 1 90 ? -10.637 7.621 3.975 1.00 96.31 90 GLU A O 1
ATOM 718 N N . LYS A 1 91 ? -12.444 6.817 2.902 1.00 97.88 91 LYS A N 1
ATOM 719 C CA . LYS A 1 91 ? -12.525 5.518 3.562 1.00 97.88 91 LYS A CA 1
ATOM 720 C C . LYS A 1 91 ? -12.498 4.418 2.520 1.00 97.88 91 LYS A C 1
ATOM 722 O O . LYS A 1 91 ? -13.361 4.340 1.643 1.00 97.88 91 LYS A O 1
ATOM 727 N N . ARG A 1 92 ? -11.503 3.546 2.623 1.00 98.19 92 ARG A N 1
ATOM 728 C CA . ARG A 1 92 ? -11.330 2.383 1.752 1.00 98.19 92 ARG A CA 1
ATOM 729 C C . ARG A 1 92 ? -11.652 1.114 2.524 1.00 98.19 92 ARG A C 1
ATOM 731 O O . ARG A 1 92 ? -11.240 0.959 3.675 1.00 98.19 92 ARG A O 1
ATOM 738 N N . PHE A 1 93 ? -12.375 0.213 1.868 1.00 98.25 93 PHE A N 1
ATOM 739 C CA . PHE A 1 93 ? -12.864 -1.024 2.460 1.00 98.25 93 PHE A CA 1
ATOM 740 C C . PHE A 1 93 ? -12.177 -2.221 1.816 1.00 98.25 93 PHE A C 1
ATOM 742 O O . PHE A 1 93 ? -12.186 -2.376 0.589 1.00 98.25 93 PHE A O 1
ATOM 749 N N . PHE A 1 94 ? -11.596 -3.072 2.653 1.00 98.38 94 PHE A N 1
ATOM 750 C CA . PHE A 1 94 ? -10.850 -4.248 2.238 1.00 98.38 94 PHE A CA 1
ATOM 751 C C . PHE A 1 94 ? -11.368 -5.489 2.951 1.00 98.38 94 PHE A C 1
ATOM 753 O O . PHE A 1 94 ? -11.727 -5.442 4.126 1.00 98.38 94 PHE A O 1
ATOM 760 N N . LYS A 1 95 ? -11.353 -6.605 2.233 1.00 97.44 95 LYS A N 1
ATOM 761 C CA . LYS A 1 95 ? -11.624 -7.944 2.755 1.00 97.44 95 LYS A CA 1
ATOM 762 C C . LYS A 1 95 ? -10.449 -8.852 2.424 1.00 97.44 95 LYS A C 1
ATOM 764 O O . LYS A 1 95 ? -9.734 -8.591 1.445 1.00 97.44 95 LYS A O 1
ATOM 769 N N . ILE A 1 96 ? -10.199 -9.855 3.259 1.00 96.06 96 ILE A N 1
ATOM 770 C CA . ILE A 1 96 ? -9.120 -10.801 2.986 1.00 96.06 96 ILE A CA 1
ATOM 771 C C . ILE A 1 96 ? -9.476 -11.619 1.735 1.00 96.06 96 ILE A C 1
ATOM 773 O O . ILE A 1 96 ? -10.645 -11.896 1.473 1.00 96.06 96 ILE A O 1
ATOM 777 N N . SER A 1 97 ? -8.478 -11.965 0.927 1.00 94.19 97 SER A N 1
ATOM 778 C CA . SER A 1 97 ? -8.655 -12.759 -0.288 1.00 94.19 97 SER A CA 1
ATOM 779 C C . SER A 1 97 ? -7.687 -13.937 -0.299 1.00 94.19 97 SER A C 1
ATOM 781 O O . SER A 1 97 ? -6.466 -13.768 -0.343 1.00 94.19 97 SER A O 1
ATOM 783 N N . ASN A 1 98 ? -8.229 -15.150 -0.288 1.00 92.00 98 ASN A N 1
ATOM 784 C CA . ASN A 1 98 ? -7.486 -16.401 -0.311 1.00 92.00 98 ASN A CA 1
ATOM 785 C C . ASN A 1 98 ? -7.665 -17.056 -1.682 1.00 92.00 98 ASN A C 1
ATOM 787 O O . ASN A 1 98 ? -8.742 -17.542 -2.012 1.00 92.00 98 ASN A O 1
ATOM 791 N N . LYS A 1 99 ? -6.608 -17.067 -2.504 1.00 87.00 99 LYS A N 1
ATOM 792 C CA . LYS A 1 99 ? -6.626 -17.661 -3.858 1.00 87.00 99 LYS A CA 1
ATOM 793 C C . LYS A 1 99 ? -7.795 -17.164 -4.735 1.00 87.00 99 LYS A C 1
ATOM 795 O O . LYS A 1 99 ? -8.356 -17.924 -5.514 1.00 87.00 99 LYS A O 1
ATOM 800 N N . GLY A 1 100 ? -8.153 -15.885 -4.604 1.00 87.19 100 GLY A N 1
ATOM 801 C CA . GLY A 1 100 ? -9.247 -15.255 -5.353 1.00 87.19 100 GLY A CA 1
ATOM 802 C C . GLY A 1 100 ? -10.633 -15.399 -4.718 1.00 87.19 100 GLY A C 1
ATOM 803 O O . GLY A 1 100 ? -11.566 -14.753 -5.190 1.00 87.19 100 GLY A O 1
ATOM 804 N N . VAL A 1 101 ? -10.766 -16.182 -3.642 1.00 92.69 101 VAL A N 1
ATOM 805 C CA . VAL A 1 101 ? -11.987 -16.258 -2.834 1.00 92.69 101 VAL A CA 1
ATOM 806 C C . VAL A 1 101 ? -11.895 -15.234 -1.716 1.00 92.69 101 VAL A C 1
ATOM 808 O O . VAL A 1 101 ? -10.949 -15.238 -0.928 1.00 92.69 101 VAL A O 1
ATOM 811 N N . ASP A 1 102 ? -12.871 -14.340 -1.660 1.00 95.50 102 ASP A N 1
ATOM 812 C CA . ASP A 1 102 ? -12.898 -13.289 -0.656 1.00 95.50 102 ASP A CA 1
ATOM 813 C C . ASP A 1 102 ? -13.613 -13.756 0.618 1.00 95.50 102 ASP A C 1
ATOM 815 O O . ASP A 1 102 ? -14.656 -14.398 0.538 1.00 95.50 102 ASP A O 1
ATOM 819 N N . ASP A 1 103 ? -13.087 -13.381 1.782 1.00 96.00 103 ASP A N 1
ATOM 820 C CA . ASP A 1 103 ? -13.641 -13.729 3.093 1.00 96.00 103 ASP A CA 1
ATOM 821 C C . ASP A 1 103 ? -13.870 -12.451 3.917 1.00 96.00 103 ASP A C 1
ATOM 823 O O . ASP A 1 103 ? -13.023 -11.557 3.987 1.00 96.00 103 ASP A O 1
ATOM 827 N N . THR A 1 104 ? -15.062 -12.326 4.495 1.00 96.62 104 THR A N 1
ATOM 828 C CA . THR A 1 104 ? -15.506 -11.149 5.254 1.00 96.62 104 THR A CA 1
ATOM 829 C C . THR A 1 104 ? -15.319 -11.300 6.758 1.00 96.62 104 THR A C 1
ATOM 831 O O . THR A 1 104 ? -15.581 -10.348 7.489 1.00 96.62 104 THR A O 1
ATOM 834 N N . ARG A 1 105 ? -14.854 -12.459 7.245 1.00 97.50 105 ARG A N 1
ATOM 835 C CA . ARG A 1 105 ? -14.540 -12.666 8.666 1.00 97.50 105 ARG A CA 1
ATOM 836 C C . ARG A 1 105 ? -13.372 -11.812 9.124 1.00 97.50 105 ARG A C 1
ATOM 838 O O . ARG A 1 105 ? -13.272 -11.553 10.315 1.00 97.50 105 ARG A O 1
ATOM 845 N N . PHE A 1 106 ? -12.519 -11.362 8.203 1.00 97.81 106 PHE A N 1
ATOM 846 C CA . PHE A 1 106 ? -11.432 -10.434 8.486 1.00 97.81 106 PHE A CA 1
ATOM 847 C C . PHE A 1 106 ? -11.405 -9.300 7.468 1.00 97.81 106 PHE A C 1
ATOM 849 O O . PHE A 1 106 ? -11.200 -9.510 6.268 1.00 97.81 106 PHE A O 1
ATOM 856 N N . ILE A 1 107 ? -11.617 -8.082 7.957 1.00 98.19 107 ILE A N 1
ATOM 857 C CA . ILE A 1 107 ? -11.711 -6.875 7.139 1.00 98.19 107 ILE A CA 1
ATOM 858 C C . ILE A 1 107 ? -10.692 -5.836 7.588 1.00 98.19 107 ILE A C 1
ATOM 860 O O . ILE A 1 107 ? -10.241 -5.812 8.737 1.00 98.19 107 ILE A O 1
ATOM 864 N N . LYS A 1 108 ? -10.363 -4.939 6.663 1.00 98.25 108 LYS A N 1
ATOM 865 C CA . LYS A 1 108 ? -9.536 -3.767 6.921 1.00 98.25 108 LYS A CA 1
ATOM 866 C C . LYS A 1 108 ? -10.248 -2.512 6.436 1.00 98.25 108 LYS A C 1
ATOM 868 O O . LYS A 1 108 ? -10.706 -2.455 5.293 1.00 98.25 108 LYS A O 1
ATOM 873 N N . HIS A 1 109 ? -10.300 -1.493 7.287 1.00 98.38 109 HIS A N 1
ATOM 874 C CA . HIS A 1 109 ? -10.749 -0.149 6.933 1.00 98.38 109 HIS A CA 1
ATOM 875 C C . HIS A 1 109 ? -9.577 0.818 7.007 1.00 98.38 109 HIS A C 1
ATOM 877 O O . HIS A 1 109 ? -8.776 0.766 7.939 1.00 98.38 109 HIS A O 1
ATOM 883 N N . VAL A 1 110 ? -9.484 1.696 6.016 1.00 97.81 110 VAL A N 1
ATOM 884 C CA . VAL A 1 110 ? -8.400 2.675 5.914 1.00 97.81 110 VAL A CA 1
ATOM 885 C C . VAL A 1 110 ? -9.000 4.047 5.731 1.00 97.81 110 VAL A C 1
ATOM 887 O O . VAL A 1 110 ? -9.825 4.218 4.835 1.00 97.81 110 VAL A O 1
ATOM 890 N N . PHE A 1 111 ? -8.576 4.995 6.558 1.00 96.94 111 PHE A N 1
ATOM 891 C CA . PHE A 1 111 ? -9.047 6.372 6.547 1.00 96.94 111 PHE A CA 1
ATOM 892 C C . PHE A 1 111 ? -7.875 7.320 6.307 1.00 96.94 111 PHE A C 1
ATOM 894 O O . PHE A 1 111 ? -6.829 7.171 6.943 1.00 96.94 111 PHE A O 1
ATOM 901 N N . ARG A 1 112 ? -8.049 8.293 5.411 1.00 94.81 112 ARG A N 1
ATOM 902 C CA . ARG A 1 112 ? -7.027 9.296 5.070 1.00 94.81 112 ARG A CA 1
ATOM 903 C C . ARG A 1 112 ? -7.693 10.623 4.719 1.00 94.81 112 ARG A C 1
ATOM 905 O O . ARG A 1 112 ? -8.774 10.622 4.133 1.00 94.81 112 ARG A O 1
ATOM 912 N N . PHE A 1 113 ? -7.064 11.748 5.045 1.00 92.38 113 PHE A N 1
ATOM 913 C CA . PHE A 1 113 ? -7.493 13.041 4.506 1.00 92.38 113 PHE A CA 1
ATOM 914 C C . PHE A 1 113 ? -7.155 13.138 3.014 1.00 92.38 113 PHE A C 1
ATOM 916 O O . PHE A 1 113 ? -6.096 12.684 2.593 1.00 92.38 113 PHE A O 1
ATOM 923 N N . THR A 1 114 ? -8.040 13.734 2.208 1.00 86.81 114 THR A N 1
ATOM 924 C CA . THR A 1 114 ? -7.802 13.891 0.758 1.00 86.81 114 THR A CA 1
ATOM 925 C C . THR A 1 114 ? -7.152 15.223 0.386 1.00 86.81 114 THR A C 1
ATOM 927 O O . THR A 1 114 ? -6.563 15.317 -0.682 1.00 86.81 114 THR A O 1
ATOM 930 N N . ASN A 1 115 ? -7.271 16.245 1.242 1.00 72.62 115 ASN A N 1
ATOM 931 C CA . ASN A 1 115 ? -6.940 17.645 0.928 1.00 72.62 115 ASN A CA 1
ATOM 932 C C . ASN A 1 115 ? -5.763 18.201 1.752 1.00 72.62 115 ASN A C 1
ATOM 934 O O . ASN A 1 115 ? -5.753 19.383 2.079 1.00 72.62 115 ASN A O 1
ATOM 938 N N . THR A 1 116 ? -4.805 17.371 2.158 1.00 63.25 116 THR A N 1
ATOM 939 C CA . THR A 1 116 ? -3.672 17.843 2.972 1.00 63.25 116 THR A CA 1
ATOM 940 C C . THR A 1 116 ? -2.357 17.679 2.226 1.00 63.25 116 THR A C 1
ATOM 942 O O . THR A 1 116 ? -1.991 16.557 1.863 1.00 63.25 116 THR A O 1
ATOM 945 N N . ASP A 1 117 ? -1.654 18.791 2.033 1.00 57.94 117 ASP A N 1
ATOM 946 C CA . ASP A 1 117 ? -0.310 18.835 1.467 1.00 57.94 117 ASP A CA 1
ATOM 947 C C . ASP A 1 117 ? 0.696 18.257 2.474 1.00 57.94 117 ASP A C 1
ATOM 949 O O . ASP A 1 117 ? 0.918 18.826 3.539 1.00 57.94 117 ASP A O 1
ATOM 953 N N . TYR A 1 118 ? 1.299 17.120 2.108 1.00 54.47 118 TYR A N 1
ATOM 954 C CA . TYR A 1 118 ? 2.392 16.422 2.803 1.00 54.47 118 TYR A CA 1
ATOM 955 C C . TYR A 1 118 ? 2.086 15.910 4.238 1.00 54.47 118 TYR A C 1
ATOM 957 O O . TYR A 1 118 ? 1.194 16.374 4.938 1.00 54.47 118 TYR A O 1
ATOM 965 N N . ASN A 1 119 ? 2.812 14.870 4.672 1.00 65.81 119 ASN A N 1
ATOM 966 C CA . ASN A 1 119 ? 2.632 14.148 5.948 1.00 65.81 119 ASN A CA 1
ATOM 967 C C . ASN A 1 119 ? 1.222 13.576 6.171 1.00 65.81 119 ASN A C 1
ATOM 969 O O . ASN A 1 119 ? 0.595 13.790 7.216 1.00 65.81 119 ASN A O 1
ATOM 973 N N . GLN A 1 120 ? 0.712 12.820 5.197 1.00 84.75 120 GLN A N 1
ATOM 974 C CA . GLN A 1 120 ? -0.643 12.291 5.303 1.00 84.75 120 GLN A CA 1
ATOM 975 C C . GLN A 1 120 ? -0.694 11.142 6.311 1.00 84.75 120 GLN A C 1
ATOM 977 O O . GLN A 1 120 ? -0.240 10.021 6.064 1.00 84.75 120 GLN A O 1
ATOM 982 N N . LYS A 1 121 ? -1.320 11.423 7.453 1.00 92.00 121 LYS A N 1
ATOM 983 C CA . LYS A 1 121 ? -1.704 10.402 8.420 1.00 92.00 121 LYS A CA 1
ATOM 984 C C . LYS A 1 121 ? -2.756 9.479 7.813 1.00 92.00 121 LYS A C 1
ATOM 986 O O . LYS A 1 121 ? -3.675 9.917 7.121 1.00 92.00 121 LYS A O 1
ATOM 991 N N . THR A 1 122 ? -2.619 8.195 8.105 1.00 94.44 122 THR A N 1
ATOM 992 C CA . THR A 1 122 ? -3.522 7.135 7.672 1.00 94.44 122 THR A CA 1
ATOM 993 C C . THR A 1 122 ? -3.922 6.315 8.889 1.00 94.44 122 THR A C 1
ATOM 995 O O . THR A 1 122 ? -3.072 5.704 9.535 1.00 94.44 122 THR A O 1
ATOM 998 N N . VAL A 1 123 ? -5.216 6.274 9.202 1.00 96.38 123 VAL A N 1
ATOM 999 C CA . VAL A 1 123 ? -5.746 5.356 10.217 1.00 96.38 123 VAL A CA 1
ATOM 1000 C C . VAL A 1 123 ? -6.046 4.030 9.545 1.00 96.38 123 VAL A C 1
ATOM 1002 O O . VAL A 1 123 ? -6.772 3.974 8.552 1.00 96.38 123 VAL A O 1
ATOM 1005 N N . ILE A 1 124 ? -5.495 2.956 10.097 1.00 97.50 124 ILE A N 1
ATOM 1006 C CA . ILE A 1 124 ? -5.661 1.599 9.588 1.00 97.50 124 ILE A CA 1
ATOM 1007 C C . ILE A 1 124 ? -6.283 0.762 10.694 1.00 97.50 124 ILE A C 1
ATOM 1009 O O . ILE A 1 124 ? -5.676 0.547 11.743 1.00 97.50 124 ILE A O 1
ATOM 1013 N N . MET A 1 125 ? -7.489 0.272 10.445 1.00 97.50 125 MET A N 1
ATOM 1014 C CA . MET A 1 125 ? -8.216 -0.587 11.363 1.00 97.50 125 MET A CA 1
ATOM 1015 C C . MET A 1 125 ? -8.317 -1.999 10.790 1.00 97.50 125 MET A C 1
ATOM 1017 O O . MET A 1 125 ? -8.745 -2.173 9.649 1.00 97.50 125 MET A O 1
ATOM 1021 N N . TYR A 1 126 ? -8.010 -2.994 11.618 1.00 98.06 126 TYR A N 1
ATOM 1022 C CA . TYR A 1 126 ? -8.226 -4.412 11.339 1.00 98.06 126 TYR A CA 1
ATOM 1023 C C . TYR A 1 126 ? -9.347 -4.936 12.229 1.00 98.06 126 TYR A C 1
ATOM 1025 O O . TYR A 1 126 ? -9.340 -4.697 13.436 1.00 98.06 126 TYR A O 1
ATOM 1033 N N . TYR A 1 127 ? -10.308 -5.661 11.662 1.00 97.94 127 TYR A N 1
ATOM 1034 C CA . TYR A 1 127 ? -11.473 -6.146 12.398 1.00 97.94 127 TYR A CA 1
ATOM 1035 C C . TYR A 1 127 ? -11.827 -7.585 12.022 1.00 97.94 127 TYR A C 1
ATOM 1037 O O . TYR A 1 127 ? -11.747 -7.955 10.852 1.00 97.94 127 TYR A O 1
ATOM 1045 N N . GLY A 1 128 ? -12.238 -8.375 13.019 1.00 97.38 128 GLY A N 1
ATOM 1046 C CA . GLY A 1 128 ? -12.649 -9.770 12.855 1.00 97.38 128 GLY A CA 1
ATOM 1047 C C . GLY A 1 128 ? -11.542 -10.804 13.119 1.00 97.38 128 GLY A C 1
ATOM 1048 O O . GLY A 1 128 ? -10.607 -10.540 13.873 1.00 97.38 128 GLY A O 1
ATOM 1049 N N . GLN A 1 129 ? -11.657 -11.993 12.529 1.00 97.31 129 GLN A N 1
ATOM 1050 C CA . GLN A 1 129 ? -10.845 -13.174 12.841 1.00 97.31 129 GLN A CA 1
ATOM 1051 C C . GLN A 1 129 ? -9.643 -13.312 11.890 1.00 97.31 129 GLN A C 1
ATOM 1053 O O . GLN A 1 129 ? -9.790 -13.690 10.732 1.00 97.31 129 GLN A O 1
ATOM 1058 N N . SER A 1 130 ? -8.429 -13.009 12.361 1.00 95.31 130 SER A N 1
ATOM 1059 C CA . SER A 1 130 ? -7.214 -13.022 11.523 1.00 95.31 130 SER A CA 1
ATOM 1060 C C . SER A 1 130 ? -6.817 -14.405 10.982 1.00 95.31 130 SER A C 1
ATOM 1062 O O . SER A 1 130 ? -6.055 -14.487 10.020 1.00 95.31 130 SER A O 1
ATOM 1064 N N . ASP A 1 131 ? -7.332 -15.485 11.570 1.00 95.62 131 ASP A N 1
ATOM 1065 C CA . ASP A 1 131 ? -7.165 -16.868 11.098 1.00 95.62 131 ASP A CA 1
ATOM 1066 C C . ASP A 1 131 ? -7.933 -17.163 9.794 1.00 95.62 131 ASP A C 1
ATOM 1068 O O . ASP A 1 131 ? -7.664 -18.160 9.127 1.00 95.62 131 ASP A O 1
ATOM 1072 N N . ALA A 1 132 ? -8.825 -16.261 9.367 1.00 94.69 132 ALA A N 1
ATOM 1073 C CA . ALA A 1 132 ? -9.450 -16.310 8.050 1.00 94.69 13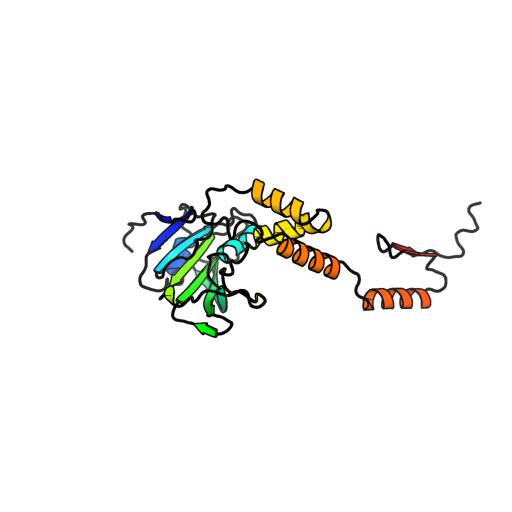2 ALA A CA 1
ATOM 1074 C C . ALA A 1 132 ? -8.423 -16.212 6.905 1.00 94.69 132 ALA A C 1
ATOM 1076 O O . ALA A 1 132 ? -8.723 -16.581 5.769 1.00 94.69 132 ALA A O 1
ATOM 1077 N N . TYR A 1 133 ? -7.209 -15.718 7.167 1.00 94.94 133 TYR A N 1
ATOM 1078 C CA . TYR A 1 133 ? -6.129 -15.716 6.187 1.00 94.94 133 TYR A CA 1
ATOM 1079 C C . TYR A 1 133 ? -5.388 -17.057 6.164 1.00 94.94 133 TYR A C 1
ATOM 1081 O O . TYR A 1 133 ? -4.707 -17.431 7.115 1.00 94.94 133 TYR A O 1
ATOM 1089 N N . LEU A 1 134 ? -5.449 -17.745 5.024 1.00 91.06 134 LEU A N 1
ATOM 1090 C CA . LEU A 1 134 ? -4.863 -19.081 4.852 1.00 91.06 134 LEU A CA 1
ATOM 1091 C C . LEU A 1 134 ? -3.429 -19.057 4.303 1.00 91.06 134 LEU A C 1
ATOM 1093 O O . LEU A 1 134 ? -2.826 -20.107 4.082 1.00 91.06 134 LEU A O 1
ATOM 1097 N N . GLY A 1 135 ? -2.879 -17.868 4.047 1.00 85.19 135 GLY A N 1
ATOM 1098 C CA . GLY A 1 135 ? -1.621 -17.732 3.326 1.00 85.19 135 GLY A CA 1
ATOM 1099 C C . GLY A 1 135 ? -1.790 -17.932 1.819 1.00 85.19 135 GLY A C 1
ATOM 1100 O O . GLY A 1 135 ? -2.612 -18.714 1.335 1.00 85.19 135 GLY A O 1
ATOM 1101 N N . LEU A 1 136 ? -0.973 -17.229 1.037 1.00 76.19 136 LEU A N 1
ATOM 1102 C CA . LEU A 1 136 ? -0.857 -17.501 -0.391 1.00 76.19 136 LEU A CA 1
ATOM 1103 C C . LEU A 1 136 ? 0.383 -18.343 -0.673 1.00 76.19 136 LEU A C 1
ATOM 1105 O O . LEU A 1 136 ? 1.519 -17.916 -0.455 1.00 76.19 136 LEU A O 1
ATOM 1109 N N . SER A 1 137 ? 0.154 -19.513 -1.262 1.00 72.75 137 SER A N 1
ATOM 1110 C CA . SER A 1 137 ? 1.164 -20.200 -2.055 1.00 72.75 137 SER A CA 1
ATOM 1111 C C . SER A 1 137 ? 1.413 -19.421 -3.344 1.00 72.75 137 SER A C 1
ATOM 1113 O O . SER A 1 137 ? 0.466 -19.033 -4.031 1.00 72.75 137 SER A O 1
ATOM 1115 N N . HIS A 1 138 ? 2.672 -19.205 -3.714 1.00 67.69 138 HIS A N 1
ATOM 1116 C CA . HIS A 1 138 ? 2.994 -18.550 -4.979 1.00 67.69 138 HIS A CA 1
ATOM 1117 C C . HIS A 1 138 ? 2.501 -19.411 -6.154 1.00 67.69 138 HIS A C 1
ATOM 1119 O O . HIS A 1 138 ? 3.074 -20.464 -6.410 1.00 67.69 138 HIS A O 1
ATOM 1125 N N . GLY A 1 139 ? 1.492 -18.944 -6.902 1.00 61.62 139 GLY A N 1
ATOM 1126 C CA . GLY A 1 139 ? 0.740 -19.744 -7.890 1.00 61.62 139 GLY A CA 1
ATOM 1127 C C . GLY A 1 139 ? 1.532 -20.395 -9.035 1.00 61.62 139 GLY A C 1
ATOM 1128 O O . GLY A 1 139 ? 0.980 -21.212 -9.754 1.00 61.62 139 GLY A O 1
ATOM 1129 N N . ASN A 1 140 ? 2.829 -20.096 -9.169 1.00 69.06 140 ASN A N 1
ATOM 1130 C CA . ASN A 1 140 ? 3.704 -20.640 -10.216 1.00 69.06 140 ASN A CA 1
ATOM 1131 C C . ASN A 1 140 ? 4.819 -21.543 -9.666 1.00 69.06 140 ASN A C 1
ATOM 1133 O O . ASN A 1 140 ? 5.720 -21.931 -10.410 1.00 69.06 140 ASN A O 1
ATOM 1137 N N . ARG A 1 141 ? 4.832 -21.840 -8.361 1.00 66.81 141 ARG A N 1
ATOM 1138 C CA . ARG A 1 141 ? 5.824 -22.749 -7.782 1.00 66.81 141 ARG A CA 1
ATOM 1139 C C . ARG A 1 141 ? 5.250 -24.154 -7.665 1.00 66.81 141 ARG A C 1
ATOM 1141 O O . ARG A 1 141 ? 4.159 -24.344 -7.151 1.00 66.81 141 ARG A O 1
ATOM 1148 N N . LYS A 1 142 ? 6.053 -25.143 -8.069 1.00 71.06 142 LYS A N 1
ATOM 1149 C CA . LYS A 1 142 ? 5.758 -26.571 -7.862 1.00 71.06 142 LYS A CA 1
ATOM 1150 C C . LYS A 1 142 ? 5.766 -26.971 -6.376 1.00 71.06 142 LYS A C 1
ATOM 1152 O O . LYS A 1 142 ? 5.194 -27.992 -6.024 1.00 71.06 142 LYS A O 1
ATOM 1157 N N . ARG A 1 143 ? 6.434 -26.192 -5.512 1.00 74.12 143 ARG A N 1
ATOM 1158 C CA . ARG A 1 143 ? 6.512 -26.403 -4.057 1.00 74.12 143 ARG A CA 1
ATOM 1159 C C . ARG A 1 143 ? 5.924 -25.196 -3.323 1.00 74.12 143 ARG A C 1
ATOM 1161 O O . ARG A 1 143 ? 6.294 -24.060 -3.621 1.00 74.12 143 ARG A O 1
ATOM 1168 N N . ASN A 1 144 ? 5.048 -25.462 -2.356 1.00 69.31 144 ASN A N 1
ATOM 1169 C CA . ASN A 1 144 ? 4.380 -24.460 -1.515 1.00 69.31 144 ASN A CA 1
ATOM 1170 C C . ASN A 1 144 ? 5.072 -24.300 -0.155 1.00 69.31 144 ASN A C 1
ATOM 1172 O O . ASN A 1 144 ? 4.422 -24.185 0.874 1.00 69.31 144 ASN A O 1
ATOM 1176 N N . ASP A 1 145 ? 6.403 -24.309 -0.151 1.00 77.00 145 ASP A N 1
ATOM 1177 C CA . ASP A 1 145 ? 7.230 -24.263 1.058 1.00 77.00 145 ASP A CA 1
ATOM 1178 C C . ASP A 1 145 ? 7.362 -22.856 1.660 1.00 77.00 145 ASP A C 1
ATOM 1180 O O . ASP A 1 145 ? 7.823 -22.697 2.787 1.00 77.00 145 ASP A O 1
ATOM 1184 N N . ARG A 1 146 ? 6.991 -21.814 0.906 1.00 75.62 146 ARG A N 1
ATOM 1185 C CA . ARG A 1 146 ? 7.128 -20.419 1.335 1.00 75.62 146 ARG A CA 1
ATOM 1186 C C . ARG A 1 146 ? 5.871 -19.621 1.063 1.00 75.62 146 ARG A C 1
ATOM 1188 O O . ARG A 1 146 ? 5.367 -19.584 -0.061 1.00 75.62 146 ARG A O 1
ATOM 1195 N N . GLU A 1 147 ? 5.440 -18.908 2.092 1.00 81.25 147 GLU A N 1
ATOM 1196 C CA . GLU A 1 147 ? 4.382 -17.921 1.986 1.00 81.25 147 GLU A CA 1
ATOM 1197 C C . GLU A 1 147 ? 4.793 -16.768 1.059 1.00 81.25 147 GLU A C 1
ATOM 1199 O O . GLU A 1 147 ? 5.910 -16.240 1.117 1.00 81.25 147 GLU A O 1
ATOM 1204 N N . TYR A 1 148 ? 3.866 -16.346 0.203 1.00 82.62 148 TYR A N 1
ATOM 1205 C CA . TYR A 1 148 ? 4.008 -15.119 -0.560 1.00 82.62 148 TYR A CA 1
ATOM 1206 C C . TYR A 1 148 ? 3.961 -13.895 0.367 1.00 82.62 148 TYR A C 1
ATOM 1208 O O . TYR A 1 148 ? 2.941 -13.608 0.986 1.00 82.62 148 TYR A O 1
ATOM 1216 N N . LYS A 1 149 ? 5.048 -13.118 0.389 1.00 83.00 149 LYS A N 1
ATOM 1217 C CA . LYS A 1 149 ? 5.106 -11.801 1.041 1.00 83.00 149 LYS A CA 1
ATOM 1218 C C . LYS A 1 149 ? 5.112 -10.694 -0.003 1.00 83.00 149 LYS A C 1
ATOM 1220 O O . LYS A 1 149 ? 5.952 -10.711 -0.909 1.00 83.00 149 LYS A O 1
ATOM 1225 N N . ARG A 1 150 ? 4.175 -9.751 0.088 1.00 86.19 150 ARG A N 1
ATOM 1226 C CA . ARG A 1 150 ? 4.104 -8.605 -0.828 1.00 86.19 150 ARG A CA 1
ATOM 1227 C C . ARG A 1 150 ? 5.233 -7.620 -0.515 1.00 86.19 150 ARG A C 1
ATOM 1229 O O . ARG A 1 150 ? 5.311 -7.123 0.596 1.00 86.19 150 ARG A O 1
ATOM 1236 N N . THR A 1 151 ? 6.079 -7.327 -1.497 1.00 89.38 151 THR A N 1
ATOM 1237 C CA . THR A 1 151 ? 7.100 -6.273 -1.379 1.00 89.38 151 THR A CA 1
ATOM 1238 C C . THR A 1 151 ? 6.436 -4.900 -1.285 1.00 89.38 151 THR A C 1
ATOM 1240 O O . THR A 1 151 ? 5.456 -4.654 -1.999 1.00 89.38 151 THR A O 1
ATOM 1243 N N . LYS A 1 152 ? 6.986 -4.019 -0.442 1.00 90.75 152 LYS A N 1
ATOM 1244 C CA . LYS A 1 152 ? 6.525 -2.636 -0.286 1.00 90.75 152 LYS A CA 1
ATOM 1245 C C . LYS A 1 152 ? 6.456 -1.890 -1.629 1.00 90.75 152 LYS A C 1
ATOM 1247 O O . LYS A 1 152 ? 7.392 -2.004 -2.423 1.00 90.75 152 LYS A O 1
ATOM 1252 N N . PRO A 1 153 ? 5.368 -1.146 -1.909 1.00 91.56 153 PRO A N 1
ATOM 1253 C CA . PRO A 1 153 ? 5.281 -0.231 -3.042 1.00 91.56 153 PRO A CA 1
ATOM 1254 C C . PRO A 1 153 ? 6.495 0.684 -3.194 1.00 91.56 153 PRO A C 1
ATOM 1256 O O . PRO A 1 153 ? 7.001 0.786 -4.308 1.00 91.56 153 PRO A O 1
ATOM 1259 N N . SER A 1 154 ? 7.009 1.251 -2.103 1.00 91.12 154 SER A N 1
ATOM 1260 C CA . SER A 1 154 ? 8.203 2.102 -2.121 1.00 91.12 154 SER A CA 1
ATOM 1261 C C . SER A 1 154 ? 9.439 1.391 -2.668 1.00 91.12 154 SER A C 1
ATOM 1263 O O . SER A 1 154 ? 10.120 1.920 -3.536 1.00 91.12 154 SER A O 1
ATOM 1265 N N . VAL A 1 155 ? 9.677 0.147 -2.249 1.00 90.31 155 VAL A N 1
ATOM 1266 C CA . VAL A 1 155 ? 10.775 -0.697 -2.751 1.00 90.31 155 VAL A CA 1
ATOM 1267 C C . VAL A 1 155 ? 10.563 -1.043 -4.226 1.00 90.31 155 VAL A C 1
ATOM 1269 O O . VAL A 1 155 ? 11.507 -1.078 -5.008 1.00 90.31 155 VAL A O 1
ATOM 1272 N N . LEU A 1 156 ? 9.320 -1.297 -4.646 1.00 90.31 156 LEU A N 1
ATOM 1273 C CA . LEU A 1 156 ? 9.019 -1.520 -6.064 1.00 90.31 156 LEU A CA 1
ATOM 1274 C C . LEU A 1 156 ? 9.253 -0.262 -6.902 1.00 90.31 156 LEU A C 1
ATOM 1276 O O . LEU A 1 156 ? 9.660 -0.389 -8.053 1.00 90.31 156 LEU A O 1
ATOM 1280 N N . GLN A 1 157 ? 8.976 0.918 -6.351 1.00 90.12 157 GLN A N 1
ATOM 1281 C CA . GLN A 1 157 ? 9.251 2.198 -6.990 1.00 90.12 157 GLN A CA 1
ATOM 1282 C C . GLN A 1 157 ? 10.756 2.467 -7.067 1.00 90.12 157 GLN A C 1
ATOM 1284 O O . GLN A 1 157 ? 11.241 2.775 -8.147 1.00 90.12 157 GLN A O 1
ATOM 1289 N N . GLU A 1 158 ? 11.492 2.220 -5.987 1.00 88.94 158 GLU A N 1
ATOM 1290 C CA . GLU A 1 158 ? 12.954 2.288 -5.943 1.00 88.94 158 GLU A CA 1
ATOM 1291 C C . GLU A 1 158 ? 13.573 1.409 -7.045 1.00 88.94 158 GLU A C 1
ATOM 1293 O O . GLU A 1 158 ? 14.363 1.871 -7.865 1.00 88.94 158 GLU A O 1
ATOM 1298 N N . ILE A 1 159 ? 13.111 0.158 -7.179 1.00 89.12 159 ILE A N 1
ATOM 1299 C CA . ILE A 1 159 ? 13.545 -0.731 -8.270 1.00 89.12 159 ILE A CA 1
ATOM 1300 C C . ILE A 1 159 ? 13.225 -0.144 -9.650 1.00 89.12 159 ILE A C 1
ATOM 1302 O O . ILE A 1 159 ? 13.955 -0.422 -10.595 1.00 89.12 159 ILE A O 1
ATOM 1306 N N . ARG A 1 160 ? 12.132 0.609 -9.817 1.00 88.25 160 ARG A N 1
ATOM 1307 C CA . ARG A 1 160 ? 11.802 1.224 -11.112 1.00 88.25 160 ARG A CA 1
ATOM 1308 C C . ARG A 1 160 ? 12.709 2.400 -11.430 1.00 88.25 160 ARG A C 1
ATOM 1310 O O . ARG A 1 160 ? 13.129 2.516 -12.575 1.00 88.25 160 ARG A O 1
ATOM 1317 N N . GLU A 1 161 ? 13.022 3.212 -10.430 1.00 85.69 161 GLU A N 1
ATOM 1318 C CA . GLU A 1 161 ? 13.880 4.390 -10.559 1.00 85.69 161 GLU A CA 1
ATOM 1319 C C . GLU A 1 161 ? 15.328 3.989 -10.886 1.00 85.69 161 GLU A C 1
ATOM 1321 O O . GLU A 1 161 ? 15.923 4.542 -11.806 1.00 85.69 161 GLU A O 1
ATOM 1326 N N . PHE A 1 162 ? 15.860 2.945 -10.242 1.00 81.31 162 PHE A N 1
ATOM 1327 C CA . PHE A 1 162 ? 17.214 2.428 -10.509 1.00 81.31 162 PHE A CA 1
ATOM 1328 C C . PHE A 1 162 ? 17.268 1.323 -11.587 1.00 81.31 162 PHE A C 1
ATOM 1330 O O . PHE A 1 162 ? 18.331 0.830 -11.961 1.00 81.31 162 PHE A O 1
ATOM 1337 N N . GLY A 1 163 ? 16.113 0.865 -12.077 1.00 70.00 163 GLY A N 1
ATOM 1338 C CA . GLY A 1 163 ? 15.969 -0.451 -12.706 1.00 70.00 163 GLY A CA 1
ATOM 1339 C C . GLY A 1 163 ? 16.514 -0.610 -14.119 1.00 70.00 163 GLY A C 1
ATOM 1340 O O . GLY A 1 163 ? 16.631 -1.740 -14.588 1.00 70.00 163 GLY A O 1
ATOM 1341 N N . LEU A 1 164 ? 16.822 0.460 -14.844 1.00 70.25 164 LEU A N 1
ATOM 1342 C CA . LEU A 1 164 ? 17.245 0.308 -16.240 1.00 70.25 164 LEU A CA 1
ATOM 1343 C C . LEU A 1 164 ? 18.753 0.108 -16.400 1.00 70.25 164 LEU A C 1
ATOM 1345 O O . LEU A 1 164 ? 19.163 -0.539 -17.364 1.00 70.25 164 LEU A O 1
ATOM 1349 N N . THR A 1 165 ? 19.551 0.588 -15.450 1.00 71.88 165 THR A N 1
ATOM 1350 C CA . THR A 1 165 ? 21.009 0.698 -15.582 1.00 71.88 165 THR A CA 1
ATOM 1351 C C . THR A 1 165 ? 21.762 -0.441 -14.899 1.00 71.88 165 THR A C 1
ATOM 1353 O O . THR A 1 165 ? 22.747 -0.936 -15.443 1.00 71.88 165 THR A O 1
ATOM 1356 N N . ASP A 1 166 ? 21.280 -0.915 -13.748 1.00 82.12 166 ASP A N 1
ATOM 1357 C CA . ASP A 1 166 ? 22.011 -1.876 -12.921 1.00 82.12 166 ASP A CA 1
ATOM 1358 C C . ASP A 1 166 ? 21.654 -3.350 -13.158 1.00 82.12 166 ASP A C 1
ATOM 1360 O O . ASP A 1 166 ? 20.526 -3.730 -13.502 1.00 82.12 166 ASP A O 1
ATOM 1364 N N . LYS A 1 167 ? 22.629 -4.234 -12.900 1.00 88.56 167 LYS A N 1
ATOM 1365 C CA . LYS A 1 167 ? 22.394 -5.686 -12.892 1.00 88.56 167 LYS A CA 1
ATOM 1366 C C . LYS A 1 167 ? 21.462 -6.051 -11.723 1.00 88.56 167 LYS A C 1
ATOM 1368 O O . LYS A 1 167 ? 21.701 -5.590 -10.608 1.00 88.56 167 LYS A O 1
ATOM 1373 N N . PRO A 1 168 ? 20.476 -6.957 -11.907 1.00 91.12 168 PRO A N 1
ATOM 1374 C CA . PRO A 1 168 ? 19.507 -7.303 -10.862 1.00 91.12 168 PRO A CA 1
ATOM 1375 C C . PRO A 1 168 ? 20.114 -7.686 -9.511 1.00 91.12 168 PRO A C 1
ATOM 1377 O O . PRO A 1 168 ? 19.589 -7.289 -8.477 1.00 91.12 168 PRO A O 1
ATOM 1380 N N . LYS A 1 169 ? 21.217 -8.444 -9.522 1.00 92.12 169 LYS A N 1
ATOM 1381 C CA . LYS A 1 169 ? 21.920 -8.862 -8.305 1.00 92.12 169 LYS A CA 1
ATOM 1382 C C . LYS A 1 169 ? 22.502 -7.666 -7.548 1.00 92.12 169 LYS A C 1
ATOM 1384 O O . LYS A 1 169 ? 22.264 -7.535 -6.357 1.00 92.12 169 LYS A O 1
ATOM 1389 N N . HIS A 1 170 ? 23.196 -6.776 -8.260 1.00 91.19 170 HIS A N 1
ATOM 1390 C CA . HIS A 1 170 ? 23.806 -5.582 -7.674 1.00 91.19 170 HIS A CA 1
ATOM 1391 C C . HIS A 1 170 ? 22.747 -4.686 -7.021 1.00 91.19 170 HIS A C 1
ATOM 1393 O O . HIS A 1 170 ? 22.876 -4.332 -5.854 1.00 91.19 170 HIS A O 1
ATOM 1399 N N . LEU A 1 171 ? 21.641 -4.435 -7.729 1.00 89.06 171 LEU A N 1
ATOM 1400 C CA . LEU A 1 171 ? 20.522 -3.658 -7.199 1.00 89.06 171 LEU A CA 1
ATOM 1401 C C . LEU A 1 171 ? 19.871 -4.328 -5.975 1.00 89.06 171 LEU A C 1
ATOM 1403 O O . LEU A 1 171 ? 19.510 -3.651 -5.018 1.00 89.06 171 LEU A O 1
ATOM 1407 N N . ASN A 1 172 ? 19.736 -5.659 -5.972 1.00 90.00 172 ASN A N 1
ATOM 1408 C CA . ASN A 1 172 ? 19.209 -6.380 -4.811 1.00 90.00 172 ASN A CA 1
ATOM 1409 C C . ASN A 1 172 ? 20.111 -6.228 -3.583 1.00 90.00 172 ASN A C 1
ATOM 1411 O O . ASN A 1 172 ? 19.622 -5.968 -2.485 1.00 90.00 172 ASN A O 1
ATOM 1415 N N . ASP A 1 173 ? 21.417 -6.412 -3.773 1.00 90.06 173 ASP A N 1
ATOM 1416 C CA . ASP A 1 173 ? 22.408 -6.336 -2.704 1.00 90.06 173 ASP A CA 1
ATOM 1417 C C . ASP A 1 173 ? 22.503 -4.904 -2.154 1.00 90.06 173 ASP A C 1
ATOM 1419 O O . ASP A 1 173 ? 22.539 -4.722 -0.938 1.00 90.06 173 ASP A O 1
ATOM 1423 N N . MET A 1 174 ? 22.417 -3.894 -3.029 1.00 89.88 174 MET A N 1
ATOM 1424 C CA . MET A 1 174 ? 22.348 -2.479 -2.658 1.00 89.88 174 MET A CA 1
ATOM 1425 C C . MET A 1 174 ? 21.102 -2.155 -1.822 1.00 89.88 174 MET A C 1
ATOM 1427 O O . MET A 1 174 ? 21.217 -1.564 -0.752 1.00 89.88 174 MET A O 1
ATOM 1431 N N . ILE A 1 175 ? 19.904 -2.565 -2.258 1.00 88.38 175 ILE A N 1
ATOM 1432 C CA . ILE A 1 175 ? 18.678 -2.286 -1.490 1.00 88.38 175 ILE A CA 1
ATOM 1433 C C . ILE A 1 175 ? 18.727 -3.006 -0.136 1.00 88.38 175 ILE A C 1
ATOM 1435 O O . ILE A 1 175 ? 18.305 -2.454 0.876 1.00 88.38 175 ILE A O 1
ATOM 1439 N N . LYS A 1 176 ? 19.258 -4.233 -0.083 1.00 88.06 176 LYS A N 1
ATOM 1440 C CA . LYS A 1 176 ? 19.404 -4.975 1.178 1.00 88.06 176 LYS A CA 1
ATOM 1441 C C . LYS A 1 176 ? 20.395 -4.323 2.137 1.00 88.06 176 LYS A C 1
ATOM 1443 O O . LYS A 1 176 ? 20.108 -4.297 3.328 1.00 88.06 176 LYS A O 1
ATOM 1448 N N . SER A 1 177 ? 21.526 -3.809 1.650 1.00 86.69 177 SER A N 1
ATOM 1449 C CA . SER A 1 177 ? 22.547 -3.185 2.503 1.00 86.69 177 SER A CA 1
ATOM 1450 C C . SER A 1 177 ? 22.089 -1.854 3.105 1.00 86.69 177 SER A C 1
ATOM 1452 O O . SER A 1 177 ? 22.547 -1.480 4.180 1.00 86.69 177 SER A O 1
ATOM 1454 N N . GLN A 1 178 ? 21.142 -1.167 2.462 1.00 84.62 178 GLN A N 1
ATOM 1455 C CA . GLN A 1 178 ? 20.549 0.072 2.970 1.00 84.62 178 GLN A CA 1
ATOM 1456 C C . GLN A 1 178 ? 19.479 -0.140 4.055 1.00 84.62 178 GLN A C 1
ATOM 1458 O O . GLN A 1 178 ? 19.030 0.832 4.667 1.00 84.62 178 GLN A O 1
ATOM 1463 N N . LYS A 1 179 ? 19.011 -1.374 4.290 1.00 79.88 179 LYS A N 1
ATOM 1464 C CA . LYS A 1 179 ? 17.950 -1.657 5.271 1.00 79.88 179 LYS A CA 1
ATOM 1465 C C . LYS A 1 179 ? 18.522 -2.293 6.534 1.00 79.88 179 LYS A C 1
ATOM 1467 O O . LYS A 1 179 ? 19.370 -3.177 6.472 1.00 79.88 179 LYS A O 1
ATOM 1472 N N . SER A 1 180 ? 18.000 -1.877 7.689 1.00 67.12 180 SER A N 1
ATOM 1473 C CA . SER A 1 180 ? 18.399 -2.453 8.975 1.00 67.12 180 SER A CA 1
ATOM 1474 C C . SER A 1 180 ? 17.982 -3.935 9.076 1.00 67.12 180 SER A C 1
ATOM 1476 O O . SER A 1 180 ? 16.810 -4.255 8.823 1.00 67.12 180 SER A O 1
ATOM 1478 N N . PRO A 1 181 ? 18.899 -4.839 9.477 1.00 61.12 181 PRO A N 1
ATOM 1479 C CA . PRO A 1 181 ? 18.612 -6.259 9.679 1.00 61.12 181 PRO A CA 1
ATOM 1480 C C . PRO A 1 181 ? 17.662 -6.539 10.856 1.00 61.12 181 PRO A C 1
ATOM 1482 O O . PRO A 1 181 ? 17.144 -7.645 10.965 1.00 61.12 181 PRO A O 1
ATOM 1485 N N . GLU A 1 182 ? 17.386 -5.556 11.717 1.00 56.38 182 GLU A N 1
ATOM 1486 C CA . GLU A 1 182 ? 16.577 -5.749 12.930 1.00 56.38 182 GLU A CA 1
ATOM 1487 C C . GLU A 1 182 ? 15.062 -5.685 12.690 1.00 56.38 182 GLU A C 1
ATOM 1489 O O . GLU A 1 182 ? 14.272 -6.024 13.572 1.00 56.38 182 GLU A O 1
ATOM 1494 N N . SER A 1 183 ? 14.609 -5.280 11.497 1.00 59.03 183 SER A N 1
ATOM 1495 C CA . SER A 1 183 ? 13.170 -5.248 11.237 1.00 59.03 183 SER A CA 1
ATOM 1496 C C . SER A 1 183 ? 12.635 -6.665 10.988 1.00 59.03 183 SER A C 1
ATOM 1498 O O . SER A 1 183 ? 12.985 -7.326 10.008 1.00 59.03 183 SER A O 1
ATOM 1500 N N . ASN A 1 184 ? 11.658 -7.102 11.790 1.00 58.12 184 ASN A N 1
ATOM 1501 C CA . ASN A 1 184 ? 10.820 -8.277 11.481 1.00 58.12 184 ASN A CA 1
ATOM 1502 C C . ASN A 1 184 ? 10.094 -8.155 10.114 1.00 58.12 184 ASN A C 1
ATOM 1504 O O . ASN A 1 184 ? 9.492 -9.107 9.611 1.00 58.12 184 ASN A O 1
ATOM 1508 N N . LEU A 1 185 ? 10.188 -6.978 9.486 1.00 63.72 185 LEU A N 1
ATOM 1509 C CA . LEU A 1 185 ? 9.722 -6.618 8.154 1.00 63.72 185 LEU A CA 1
ATOM 1510 C C . LEU A 1 185 ? 10.731 -6.903 7.032 1.00 63.72 185 LEU A C 1
ATOM 1512 O O . LEU A 1 185 ? 10.411 -6.615 5.879 1.00 63.72 185 LEU A O 1
ATOM 1516 N N . LEU A 1 186 ? 11.903 -7.493 7.302 1.00 61.25 186 LEU A N 1
ATOM 1517 C CA . LEU A 1 186 ? 12.912 -7.808 6.277 1.00 61.25 186 LEU A CA 1
ATOM 1518 C C . LEU A 1 186 ? 12.307 -8.467 5.026 1.00 61.25 186 LEU A C 1
ATOM 1520 O O . LEU A 1 186 ? 12.684 -8.136 3.912 1.00 61.25 186 LEU A O 1
ATOM 1524 N N . GLY A 1 187 ? 11.304 -9.338 5.181 1.00 68.19 187 GLY A N 1
ATOM 1525 C CA . GLY A 1 187 ? 10.650 -10.012 4.052 1.00 68.19 187 GLY A CA 1
ATOM 1526 C C . GLY A 1 187 ? 9.766 -9.135 3.148 1.00 68.19 187 GLY A C 1
ATOM 1527 O O . GLY A 1 187 ? 9.410 -9.585 2.059 1.00 68.19 187 GLY A O 1
ATOM 1528 N N . VAL A 1 188 ? 9.383 -7.932 3.584 1.00 78.38 188 VAL A N 1
ATOM 1529 C CA . VAL A 1 188 ? 8.564 -6.969 2.818 1.00 78.38 188 VAL A CA 1
ATOM 1530 C C . VAL A 1 188 ? 9.320 -5.677 2.485 1.00 78.38 188 VAL A C 1
ATOM 1532 O O . VAL A 1 188 ? 9.018 -5.056 1.466 1.00 78.38 188 VAL A O 1
ATOM 1535 N N . SER A 1 189 ? 10.321 -5.310 3.295 1.00 82.94 189 SER A N 1
ATOM 1536 C CA . SER A 1 189 ? 11.162 -4.112 3.138 1.00 82.94 189 SER A CA 1
ATOM 1537 C C . SER A 1 189 ? 12.318 -4.263 2.146 1.00 82.94 189 SER A C 1
ATOM 1539 O O . SER A 1 189 ? 12.995 -3.277 1.869 1.00 82.94 189 SER A O 1
ATOM 1541 N N . VAL A 1 190 ? 12.547 -5.463 1.605 1.00 86.6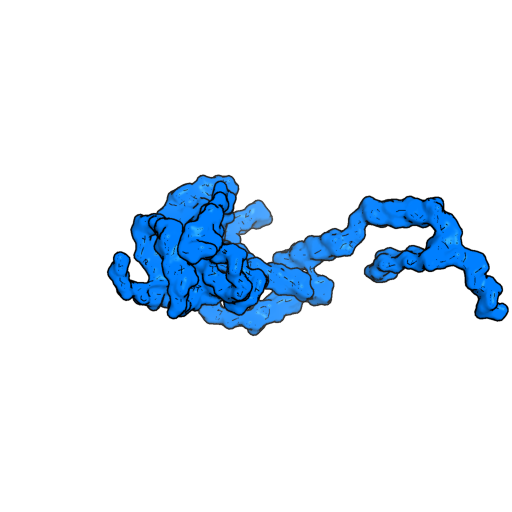2 190 VAL A N 1
ATOM 1542 C CA . VAL A 1 190 ? 13.564 -5.721 0.574 1.00 86.62 190 VAL A CA 1
ATOM 1543 C C . VAL A 1 190 ? 12.956 -6.465 -0.621 1.00 86.62 190 VAL A C 1
ATOM 1545 O O . VAL A 1 190 ? 11.890 -7.089 -0.498 1.00 86.62 190 VAL A O 1
ATOM 1548 N N . PRO A 1 191 ? 13.612 -6.438 -1.795 1.00 85.81 191 PRO A N 1
ATOM 1549 C CA . PRO A 1 191 ? 13.209 -7.259 -2.920 1.00 85.81 191 PRO A CA 1
ATOM 1550 C C . PRO A 1 191 ? 13.297 -8.736 -2.539 1.00 85.81 191 PRO A C 1
ATOM 1552 O O . PRO A 1 191 ? 14.236 -9.201 -1.893 1.00 85.81 191 PRO A O 1
ATOM 1555 N N . ARG A 1 192 ? 12.315 -9.516 -2.982 1.00 85.19 192 ARG A N 1
ATOM 1556 C CA . ARG A 1 192 ? 12.227 -10.941 -2.659 1.00 85.19 192 ARG A CA 1
ATOM 1557 C C . ARG A 1 192 ? 13.422 -11.723 -3.195 1.00 85.19 192 ARG A C 1
ATOM 1559 O O . ARG A 1 192 ? 13.897 -12.653 -2.550 1.00 85.19 192 ARG A O 1
ATOM 1566 N N . ASN A 1 193 ? 13.817 -11.426 -4.429 1.00 88.12 193 ASN A N 1
ATOM 1567 C CA . ASN A 1 193 ? 14.922 -12.061 -5.136 1.00 88.12 193 ASN A CA 1
ATOM 1568 C C . ASN A 1 193 ? 15.270 -11.276 -6.407 1.00 88.12 193 ASN A C 1
ATOM 1570 O O . ASN A 1 193 ? 14.484 -10.461 -6.892 1.00 88.12 193 ASN A O 1
ATOM 1574 N N . ASP A 1 194 ? 16.411 -11.618 -6.998 1.00 90.50 194 ASP A N 1
ATOM 1575 C CA . ASP A 1 194 ? 16.903 -11.035 -8.250 1.00 90.50 194 ASP A CA 1
ATOM 1576 C C . ASP A 1 194 ? 15.908 -11.230 -9.402 1.00 90.50 194 ASP A C 1
ATOM 1578 O O . ASP A 1 194 ? 15.819 -10.401 -10.306 1.00 90.50 194 ASP A O 1
ATOM 1582 N N . LYS A 1 195 ? 15.107 -12.307 -9.369 1.00 90.56 195 LYS A N 1
ATOM 1583 C CA . LYS A 1 195 ? 14.096 -12.577 -10.398 1.00 90.56 195 LYS A CA 1
ATOM 1584 C C . LYS A 1 195 ? 12.958 -11.555 -10.368 1.00 90.56 195 LYS A C 1
ATOM 1586 O O . LYS A 1 195 ? 12.459 -11.197 -11.430 1.00 90.56 195 LYS A O 1
ATOM 1591 N N . GLN A 1 196 ? 12.555 -11.069 -9.194 1.00 89.25 196 GLN A N 1
ATOM 1592 C CA . GLN A 1 196 ? 11.562 -10.003 -9.068 1.00 89.25 196 GLN A CA 1
ATOM 1593 C C . GLN A 1 196 ? 12.072 -8.718 -9.715 1.00 89.25 196 GLN A C 1
ATOM 1595 O O . GLN A 1 196 ? 11.362 -8.143 -10.537 1.00 89.25 196 GLN A O 1
ATOM 1600 N N . ILE A 1 197 ? 13.305 -8.321 -9.389 1.00 91.38 197 ILE A N 1
ATOM 1601 C CA . ILE A 1 197 ? 13.953 -7.151 -9.985 1.00 91.38 197 ILE A CA 1
ATOM 1602 C C . ILE A 1 197 ? 14.021 -7.333 -11.497 1.00 91.38 197 ILE A C 1
ATOM 1604 O O . ILE A 1 197 ? 13.467 -6.526 -12.231 1.00 91.38 197 ILE A O 1
ATOM 1608 N N . HIS A 1 198 ? 14.573 -8.450 -11.970 1.00 92.31 198 HIS A N 1
ATOM 1609 C CA . HIS A 1 198 ? 14.661 -8.759 -13.394 1.00 92.31 198 HIS A CA 1
ATOM 1610 C C . HIS A 1 198 ? 13.303 -8.690 -14.113 1.00 92.31 198 HIS A C 1
ATOM 1612 O O . HIS A 1 198 ? 13.220 -8.154 -15.214 1.00 92.31 198 HIS A O 1
ATOM 1618 N N . ASN A 1 199 ? 12.229 -9.206 -13.508 1.00 91.19 199 ASN A N 1
ATOM 1619 C CA . ASN A 1 199 ? 10.890 -9.138 -14.094 1.00 91.19 199 ASN A CA 1
ATOM 1620 C C . ASN A 1 199 ? 10.379 -7.691 -14.187 1.00 91.19 199 ASN A C 1
ATOM 1622 O O . ASN A 1 199 ? 9.775 -7.332 -15.196 1.00 91.19 199 ASN A O 1
ATOM 1626 N N . ILE A 1 200 ? 10.634 -6.863 -13.168 1.00 90.56 200 ILE A N 1
ATOM 1627 C CA . ILE A 1 200 ? 10.296 -5.433 -13.185 1.00 90.56 200 ILE A CA 1
ATOM 1628 C C . ILE A 1 200 ? 11.105 -4.721 -14.270 1.00 90.56 200 ILE A C 1
ATOM 1630 O O . ILE A 1 200 ? 10.510 -4.069 -15.119 1.00 90.56 200 ILE A O 1
ATOM 1634 N N . GLN A 1 201 ? 12.424 -4.922 -14.323 1.00 90.56 201 GLN A N 1
ATOM 1635 C CA . GLN A 1 201 ? 13.283 -4.357 -15.368 1.00 90.56 201 GLN A CA 1
ATOM 1636 C C . GLN A 1 201 ? 12.831 -4.784 -16.770 1.00 90.56 201 GLN A C 1
ATOM 1638 O O . GLN A 1 201 ? 12.756 -3.966 -17.678 1.00 90.56 201 GLN A O 1
ATOM 1643 N N . SER A 1 202 ? 12.496 -6.064 -16.960 1.00 89.94 202 SER A N 1
ATOM 1644 C CA . SER A 1 202 ? 11.986 -6.576 -18.235 1.00 89.94 202 SER A CA 1
ATOM 1645 C C . SER A 1 202 ? 10.672 -5.900 -18.625 1.00 89.94 202 SER A C 1
ATOM 1647 O O . SER A 1 202 ? 10.498 -5.548 -19.789 1.00 89.94 202 SER A O 1
ATOM 1649 N N . LYS A 1 203 ? 9.769 -5.677 -17.661 1.00 89.50 203 LYS A N 1
ATOM 1650 C CA . LYS A 1 203 ? 8.525 -4.937 -17.884 1.00 89.50 203 LYS A CA 1
ATOM 1651 C C . LYS A 1 203 ? 8.804 -3.485 -18.276 1.00 89.50 203 LYS A C 1
ATOM 1653 O O . LYS A 1 203 ? 8.282 -3.053 -19.292 1.00 89.50 203 LYS A O 1
ATOM 1658 N N . LEU A 1 204 ? 9.679 -2.789 -17.552 1.00 87.12 204 LEU A N 1
ATOM 1659 C CA . LEU A 1 204 ? 10.060 -1.404 -17.855 1.00 87.12 204 LEU A CA 1
ATOM 1660 C C . LEU A 1 204 ? 10.700 -1.279 -19.235 1.00 87.12 204 LEU A C 1
ATOM 1662 O O . LEU A 1 204 ? 10.322 -0.414 -20.008 1.00 87.12 204 LEU A O 1
ATOM 1666 N N . ARG A 1 205 ? 11.610 -2.191 -19.599 1.00 85.19 205 ARG A N 1
ATOM 1667 C CA . ARG A 1 205 ? 12.192 -2.226 -20.949 1.00 85.19 205 ARG A CA 1
ATOM 1668 C C . ARG A 1 205 ? 11.136 -2.465 -22.022 1.00 85.19 205 ARG A C 1
ATOM 1670 O O . ARG A 1 205 ? 11.281 -1.953 -23.117 1.00 85.19 205 ARG A O 1
ATOM 1677 N N . LYS A 1 206 ? 10.099 -3.262 -21.746 1.00 85.62 206 LYS A N 1
ATOM 1678 C CA . LYS A 1 206 ? 8.979 -3.454 -22.681 1.00 85.62 206 LYS A CA 1
ATOM 1679 C C . LYS A 1 206 ? 8.099 -2.210 -22.783 1.00 85.62 206 LYS A C 1
ATOM 1681 O O . LYS A 1 206 ? 7.673 -1.900 -23.881 1.00 85.62 206 LYS A O 1
ATOM 1686 N N . GLU A 1 207 ? 7.846 -1.525 -21.672 1.00 83.75 207 GLU A N 1
ATOM 1687 C CA . GLU A 1 207 ? 7.078 -0.271 -21.630 1.00 83.75 207 GLU A CA 1
ATOM 1688 C C . GLU A 1 207 ? 7.831 0.892 -22.293 1.00 83.75 207 GLU A C 1
ATOM 1690 O O . GLU A 1 207 ? 7.205 1.746 -22.905 1.00 83.75 207 GLU A O 1
ATOM 1695 N N . ALA A 1 208 ? 9.165 0.896 -22.221 1.00 78.44 208 ALA A N 1
ATOM 1696 C CA . ALA A 1 208 ? 10.023 1.883 -22.873 1.00 78.44 208 ALA A CA 1
ATOM 1697 C C . ALA A 1 208 ? 10.242 1.612 -24.371 1.00 78.44 208 ALA A C 1
ATOM 1699 O O . ALA A 1 208 ? 10.719 2.487 -25.090 1.00 78.44 208 ALA A O 1
ATOM 1700 N N . LYS A 1 209 ? 9.930 0.404 -24.861 1.00 80.19 209 LYS A N 1
ATOM 1701 C CA . LYS A 1 209 ? 9.981 0.128 -26.300 1.00 80.19 209 LYS A CA 1
ATOM 1702 C C . LYS A 1 209 ? 8.886 0.926 -26.991 1.00 80.19 209 LYS A C 1
ATOM 1704 O O . LYS A 1 209 ? 7.731 0.882 -26.573 1.00 80.19 209 LYS A O 1
ATOM 1709 N N . LEU A 1 210 ? 9.244 1.567 -28.100 1.00 75.06 210 LEU A N 1
ATOM 1710 C CA . LEU A 1 210 ? 8.254 2.106 -29.021 1.00 75.06 210 LEU A CA 1
ATOM 1711 C C . LEU A 1 210 ? 7.292 0.994 -29.432 1.00 75.06 210 LEU A C 1
ATOM 1713 O O . LEU A 1 210 ? 7.701 -0.125 -29.764 1.00 75.06 210 LEU A O 1
ATOM 1717 N N . ALA A 1 211 ? 5.999 1.304 -29.385 1.00 79.81 211 ALA A N 1
ATOM 1718 C CA . ALA A 1 211 ? 4.993 0.383 -29.871 1.00 79.81 211 ALA A CA 1
ATOM 1719 C C . ALA A 1 211 ? 5.216 0.140 -31.369 1.00 79.81 211 ALA A C 1
ATOM 1721 O O . ALA A 1 211 ? 5.573 1.052 -32.115 1.00 79.81 211 ALA A O 1
ATOM 1722 N N . HIS A 1 212 ? 4.951 -1.082 -31.829 1.00 75.50 212 HIS A N 1
ATOM 1723 C CA . HIS A 1 212 ? 5.080 -1.426 -33.247 1.00 75.50 212 HIS A CA 1
ATOM 1724 C C . HIS A 1 212 ? 4.217 -0.517 -34.140 1.00 75.50 212 HIS A C 1
ATOM 1726 O O . HIS A 1 212 ? 4.630 -0.132 -35.227 1.00 75.50 212 HIS A O 1
ATOM 1732 N N . ALA A 1 213 ? 3.040 -0.114 -33.649 1.00 79.88 213 ALA A N 1
ATOM 1733 C CA . ALA A 1 213 ? 2.180 0.851 -34.328 1.00 79.88 213 ALA A CA 1
ATOM 1734 C C . ALA A 1 213 ? 2.831 2.239 -34.457 1.00 79.88 213 ALA A C 1
ATOM 1736 O O . ALA A 1 213 ? 2.689 2.877 -35.493 1.00 79.88 213 ALA A O 1
ATOM 1737 N N . SER A 1 214 ? 3.580 2.691 -33.445 1.00 83.62 214 SER A N 1
ATOM 1738 C CA . SER A 1 214 ? 4.319 3.958 -33.497 1.00 83.62 214 SER A CA 1
ATOM 1739 C C . SER A 1 214 ? 5.448 3.904 -34.523 1.00 83.62 214 SER A C 1
ATOM 1741 O O . SER A 1 214 ? 5.626 4.856 -35.271 1.00 83.62 214 SER A O 1
ATOM 1743 N N . MET A 1 215 ? 6.160 2.777 -34.608 1.00 82.62 215 MET A N 1
ATOM 1744 C CA . MET A 1 215 ? 7.179 2.558 -35.641 1.00 82.62 215 MET A CA 1
ATOM 1745 C C . MET A 1 215 ? 6.568 2.556 -37.046 1.00 82.62 215 MET A C 1
ATOM 1747 O O . MET A 1 215 ? 7.098 3.192 -37.948 1.00 82.62 215 MET A O 1
ATOM 1751 N N . TYR A 1 216 ? 5.425 1.891 -37.229 1.00 84.62 216 TYR A N 1
ATOM 1752 C CA . TYR A 1 216 ? 4.710 1.891 -38.505 1.00 84.62 216 TYR A CA 1
ATOM 1753 C C . TYR A 1 216 ? 4.209 3.287 -38.897 1.00 84.62 216 TYR A C 1
ATOM 1755 O O . TYR A 1 216 ? 4.396 3.704 -40.033 1.00 84.62 216 TYR A O 1
ATOM 1763 N N . GLY A 1 217 ? 3.631 4.038 -37.954 1.00 86.31 217 GLY A N 1
ATOM 1764 C CA . GLY A 1 217 ? 3.232 5.426 -38.192 1.00 86.31 217 GLY A CA 1
ATOM 1765 C C . GLY A 1 217 ? 4.415 6.315 -38.577 1.00 86.31 217 GLY A C 1
ATOM 1766 O O . GLY A 1 217 ? 4.275 7.183 -39.429 1.00 86.31 217 GLY A O 1
ATOM 1767 N N . LEU A 1 218 ? 5.593 6.055 -38.007 1.00 85.25 218 LEU A N 1
ATOM 1768 C CA . LEU A 1 218 ? 6.819 6.757 -38.364 1.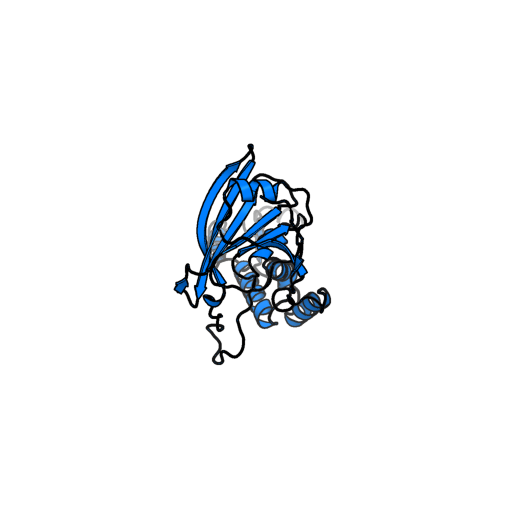00 85.25 218 LEU A CA 1
ATOM 1769 C C . LEU A 1 218 ? 7.264 6.434 -39.798 1.00 85.25 218 LEU A C 1
ATOM 1771 O O . LEU A 1 218 ? 7.630 7.350 -40.519 1.00 85.25 218 LEU A O 1
ATOM 1775 N N . HIS A 1 219 ? 7.145 5.178 -40.243 1.00 83.12 219 HIS A N 1
ATOM 1776 C CA . HIS A 1 219 ? 7.360 4.814 -41.649 1.00 83.12 219 HIS A CA 1
ATOM 1777 C C . HIS A 1 219 ? 6.342 5.470 -42.592 1.00 83.12 219 HIS A C 1
ATOM 1779 O O . HIS A 1 219 ? 6.738 6.018 -43.611 1.00 83.12 219 HIS A O 1
ATOM 1785 N N . LEU A 1 220 ? 5.055 5.500 -42.235 1.00 86.75 220 LEU A N 1
ATOM 1786 C CA . LEU A 1 220 ? 4.045 6.192 -43.047 1.00 86.75 220 LEU A CA 1
ATOM 1787 C C . LEU A 1 220 ? 4.319 7.695 -43.172 1.00 86.75 220 LEU A C 1
ATOM 1789 O O . LEU A 1 220 ? 4.081 8.279 -44.225 1.00 86.75 220 LEU A O 1
ATOM 1793 N N . LEU A 1 221 ? 4.815 8.327 -42.106 1.00 84.12 221 LEU A N 1
ATOM 1794 C CA . LEU A 1 221 ? 5.210 9.734 -42.147 1.00 84.12 221 LEU A CA 1
ATOM 1795 C C . LEU A 1 221 ? 6.387 9.973 -43.097 1.00 84.12 221 LEU A C 1
ATOM 1797 O O . LEU A 1 221 ? 6.425 11.024 -43.725 1.00 84.12 221 LEU A O 1
ATOM 1801 N N . VAL A 1 222 ? 7.311 9.018 -43.234 1.00 84.44 222 VAL A N 1
ATOM 1802 C CA . VAL A 1 222 ? 8.396 9.087 -44.231 1.00 84.44 222 VAL A CA 1
ATOM 1803 C C . VAL A 1 222 ? 7.837 9.097 -45.637 1.00 84.44 222 VAL A C 1
ATOM 1805 O O . VAL A 1 222 ? 8.169 9.997 -46.401 1.00 84.44 222 VAL A O 1
ATOM 1808 N N . ASP A 1 223 ? 6.945 8.156 -45.940 1.00 84.44 223 ASP A N 1
ATOM 1809 C CA . ASP A 1 223 ? 6.333 8.044 -47.266 1.00 84.44 223 ASP A CA 1
ATOM 1810 C C . ASP A 1 223 ? 5.502 9.291 -47.618 1.00 84.44 223 ASP A C 1
ATOM 1812 O O . ASP A 1 223 ? 5.369 9.662 -48.777 1.00 84.44 223 ASP A O 1
ATOM 1816 N N . GLN A 1 224 ? 4.931 9.978 -46.624 1.00 86.81 224 GLN A N 1
ATOM 1817 C CA . GLN A 1 224 ? 4.167 11.212 -46.846 1.00 86.81 224 GLN A CA 1
ATOM 1818 C C . GLN A 1 224 ? 5.039 12.466 -46.967 1.00 86.81 224 GLN A C 1
ATOM 1820 O O . GLN A 1 224 ? 4.591 13.483 -47.498 1.00 86.81 224 GLN A O 1
ATOM 1825 N N . LEU A 1 225 ? 6.264 12.421 -46.447 1.00 84.38 225 LEU A N 1
ATOM 1826 C CA . LEU A 1 225 ? 7.182 13.553 -46.360 1.00 84.38 225 LEU A CA 1
ATOM 1827 C C . LEU A 1 225 ? 8.412 13.333 -47.250 1.00 84.38 225 LEU A C 1
ATOM 1829 O O . LEU A 1 225 ? 9.488 13.790 -46.878 1.00 84.38 225 LEU A O 1
ATOM 1833 N N . GLU A 1 226 ? 8.244 12.673 -48.406 1.00 69.81 226 GLU A N 1
ATOM 1834 C CA . GLU A 1 226 ? 9.276 12.138 -49.325 1.00 69.81 226 GLU A CA 1
ATOM 1835 C C . GLU A 1 226 ? 10.524 13.018 -49.567 1.00 69.81 226 GLU A C 1
ATOM 1837 O O . GLU A 1 226 ? 11.579 12.482 -49.885 1.00 69.81 226 GLU A O 1
ATOM 1842 N N . ASN A 1 227 ? 10.456 14.340 -49.363 1.00 73.06 227 ASN A N 1
ATOM 1843 C CA . ASN A 1 227 ? 11.574 15.276 -49.573 1.00 73.06 227 ASN A CA 1
ATOM 1844 C C . ASN A 1 227 ? 12.021 16.061 -48.323 1.00 73.06 227 ASN A C 1
ATOM 1846 O O . ASN A 1 227 ? 12.883 16.934 -48.420 1.00 73.06 227 ASN A O 1
ATOM 1850 N N . ASN A 1 228 ? 11.423 15.777 -47.164 1.00 80.06 228 ASN A N 1
ATOM 1851 C CA . ASN A 1 228 ? 11.647 16.511 -45.921 1.00 80.06 228 ASN A CA 1
ATOM 1852 C C . ASN A 1 228 ? 12.279 15.668 -44.809 1.00 80.06 228 ASN A C 1
ATOM 1854 O O . ASN A 1 228 ? 12.694 16.243 -43.812 1.00 80.06 228 ASN A O 1
ATOM 1858 N N . ILE A 1 229 ? 12.351 14.336 -44.914 1.00 84.50 229 ILE A N 1
ATOM 1859 C CA . ILE A 1 229 ? 13.029 13.504 -43.904 1.00 84.50 229 ILE A CA 1
ATOM 1860 C C . ILE A 1 229 ? 14.425 13.133 -44.399 1.00 84.50 229 ILE A C 1
ATOM 1862 O O . ILE A 1 229 ? 14.575 12.415 -45.380 1.00 84.50 229 ILE A O 1
ATOM 1866 N N . LEU A 1 230 ? 15.447 13.610 -43.689 1.00 82.06 230 LEU A N 1
ATOM 1867 C CA . LEU A 1 230 ? 16.856 13.397 -44.019 1.00 82.06 230 LEU A CA 1
ATOM 1868 C C . LEU A 1 230 ? 17.387 12.084 -43.439 1.00 82.06 230 LEU A C 1
ATOM 1870 O O . LEU A 1 230 ? 18.165 11.384 -44.084 1.00 82.06 230 LEU A O 1
ATOM 1874 N N . SER A 1 231 ? 16.986 11.737 -42.215 1.00 85.88 231 SER A N 1
ATOM 1875 C CA . SER A 1 231 ? 17.371 10.467 -41.602 1.00 85.88 231 SER A CA 1
ATOM 1876 C C . SER A 1 231 ? 16.425 10.056 -40.481 1.00 85.88 231 SER A C 1
ATOM 1878 O O . SER A 1 231 ? 15.822 10.885 -39.797 1.00 85.88 231 SER A O 1
ATOM 1880 N N . ILE A 1 232 ? 16.316 8.743 -40.283 1.00 84.44 232 ILE A N 1
ATOM 1881 C CA . ILE A 1 232 ? 15.701 8.150 -39.101 1.00 84.44 232 ILE A CA 1
ATOM 1882 C C . ILE A 1 232 ? 16.692 7.166 -38.518 1.00 84.44 232 ILE A C 1
ATOM 1884 O O . ILE A 1 232 ? 17.071 6.191 -39.167 1.00 84.44 232 ILE A O 1
ATOM 1888 N N . ASN A 1 233 ? 17.068 7.395 -37.270 1.00 85.75 233 ASN A N 1
ATOM 1889 C CA . ASN A 1 233 ? 17.802 6.430 -36.485 1.00 85.75 233 ASN A CA 1
ATOM 1890 C C . ASN A 1 233 ? 16.906 5.933 -35.355 1.00 85.75 233 ASN A C 1
ATOM 1892 O O . ASN A 1 233 ? 16.308 6.717 -34.633 1.00 85.75 233 ASN A O 1
ATOM 1896 N N . THR A 1 234 ? 16.779 4.620 -35.207 1.00 79.81 234 THR A N 1
ATOM 1897 C CA . THR A 1 234 ? 15.920 4.009 -34.183 1.00 79.81 234 THR A CA 1
ATOM 1898 C C . THR A 1 234 ? 16.736 3.413 -33.036 1.00 79.81 234 THR A C 1
ATOM 1900 O O . THR A 1 234 ? 16.160 2.800 -32.136 1.00 79.81 234 THR A O 1
ATOM 1903 N N . SER A 1 235 ? 18.071 3.524 -33.080 1.00 76.56 235 SER A N 1
ATOM 1904 C CA . SER A 1 235 ? 18.977 2.956 -32.081 1.00 76.56 235 SER A CA 1
ATOM 1905 C C . SER A 1 235 ? 20.255 3.793 -31.903 1.00 76.56 235 SER A C 1
ATOM 1907 O O . SER A 1 235 ? 20.927 4.109 -32.880 1.00 76.56 235 SER A O 1
ATOM 1909 N N . PRO A 1 236 ? 20.691 4.069 -30.660 1.00 70.75 236 PRO A N 1
ATOM 1910 C CA . PRO A 1 236 ? 20.094 3.636 -29.392 1.00 70.75 236 PRO A CA 1
ATOM 1911 C C . PRO A 1 236 ? 18.849 4.441 -28.987 1.00 70.75 236 PRO A C 1
ATOM 1913 O O . PRO A 1 236 ? 18.063 3.964 -28.173 1.00 70.75 236 PRO A O 1
ATOM 1916 N N . ASN A 1 237 ? 18.657 5.624 -29.572 1.00 76.44 237 ASN A N 1
ATOM 1917 C CA . ASN A 1 237 ? 17.501 6.494 -29.373 1.00 76.44 237 ASN A CA 1
ATOM 1918 C C . ASN A 1 237 ? 16.767 6.683 -30.705 1.00 76.44 237 ASN A C 1
ATOM 1920 O O . ASN A 1 237 ? 17.381 6.532 -31.760 1.00 76.44 237 ASN A O 1
ATOM 1924 N N . LEU A 1 238 ? 15.473 7.017 -30.649 1.00 81.31 238 LEU A N 1
ATOM 1925 C CA . LEU A 1 238 ? 14.747 7.467 -31.834 1.00 81.31 238 LEU A CA 1
ATOM 1926 C C . LEU A 1 238 ? 15.150 8.909 -32.150 1.00 81.31 238 LEU A C 1
ATOM 1928 O O . LEU A 1 238 ? 14.870 9.817 -31.371 1.00 81.31 238 LEU A O 1
ATOM 1932 N N . GLU A 1 239 ? 15.766 9.097 -33.302 1.00 85.38 239 GLU A N 1
ATOM 1933 C CA . GLU A 1 239 ? 16.144 10.376 -33.877 1.00 85.38 239 GLU A CA 1
ATOM 1934 C C . GLU A 1 239 ? 15.515 10.469 -35.267 1.00 85.38 239 GLU A C 1
ATOM 1936 O O . GLU A 1 239 ? 15.655 9.556 -36.080 1.00 85.38 239 GLU A O 1
ATOM 1941 N N . VAL A 1 240 ? 14.787 11.555 -35.521 1.00 85.50 240 VAL A N 1
ATOM 1942 C CA . VAL A 1 240 ? 14.207 11.862 -36.831 1.00 85.50 240 VAL A CA 1
ATOM 1943 C C . VAL A 1 240 ? 14.729 13.230 -37.231 1.00 85.50 240 VAL A C 1
ATOM 1945 O O . VAL A 1 240 ? 14.396 14.228 -36.591 1.00 85.50 240 VAL A O 1
ATOM 1948 N N . VAL A 1 241 ? 15.561 13.275 -38.265 1.00 85.69 241 VAL A N 1
ATOM 1949 C CA . VAL A 1 241 ? 16.100 14.520 -38.810 1.00 85.69 241 VAL A CA 1
ATOM 1950 C C . VAL A 1 241 ? 15.230 14.929 -39.987 1.00 85.69 241 VAL A C 1
ATOM 1952 O O . VAL A 1 241 ? 15.114 14.198 -40.970 1.00 85.69 241 VAL A O 1
ATOM 1955 N N . ILE A 1 242 ? 14.610 16.099 -39.872 1.00 86.56 242 ILE A N 1
ATOM 1956 C CA . ILE A 1 242 ? 13.731 16.678 -40.889 1.00 86.56 242 ILE A CA 1
ATOM 1957 C C . ILE A 1 242 ? 14.426 17.920 -41.448 1.00 86.56 242 ILE A C 1
ATOM 1959 O O . ILE A 1 242 ? 14.891 18.763 -40.683 1.00 86.56 242 ILE A O 1
ATOM 1963 N N . GLY A 1 243 ? 14.503 18.048 -42.766 1.00 81.75 243 GLY A N 1
ATOM 1964 C CA . GLY A 1 243 ? 15.088 19.194 -43.448 1.00 81.75 243 GLY A CA 1
ATOM 1965 C C . GLY A 1 243 ? 14.707 19.219 -44.922 1.00 81.75 243 GLY A C 1
ATOM 1966 O O . GLY A 1 243 ? 14.435 18.182 -45.515 1.00 81.75 243 GLY A O 1
ATOM 1967 N N . ASN A 1 244 ? 14.676 20.416 -45.504 1.00 78.81 244 ASN A N 1
ATOM 1968 C CA . ASN A 1 244 ? 14.338 20.610 -46.910 1.00 78.81 244 ASN A CA 1
ATOM 1969 C C . ASN A 1 244 ? 15.545 20.202 -47.767 1.00 78.81 244 ASN A C 1
ATOM 1971 O O . ASN A 1 244 ? 16.623 20.792 -47.627 1.00 78.81 244 ASN A O 1
ATOM 1975 N N . ALA A 1 245 ? 15.378 19.216 -48.651 1.00 66.06 245 ALA A N 1
ATOM 1976 C CA . ALA A 1 245 ? 16.471 18.703 -49.482 1.00 66.06 245 ALA A CA 1
ATOM 1977 C C . ALA A 1 245 ? 17.167 19.794 -50.329 1.00 66.06 245 ALA A C 1
ATOM 1979 O O . ALA A 1 245 ? 18.346 19.666 -50.632 1.00 66.06 245 ALA A O 1
ATOM 1980 N N . GLY A 1 246 ? 16.477 20.898 -50.649 1.00 65.69 246 GLY A N 1
ATOM 1981 C CA . GLY A 1 246 ? 17.010 21.993 -51.474 1.00 65.69 246 GLY A CA 1
ATOM 1982 C C . GLY A 1 246 ? 17.825 23.077 -50.753 1.00 65.69 246 GLY A C 1
ATOM 1983 O O . GLY A 1 246 ? 18.284 23.998 -51.415 1.00 65.69 246 GLY A O 1
ATOM 1984 N N . THR A 1 247 ? 17.994 23.025 -49.425 1.00 57.12 247 THR A N 1
ATOM 1985 C CA . THR A 1 247 ? 18.685 24.094 -48.654 1.00 57.12 247 THR A CA 1
ATOM 1986 C C . THR A 1 247 ? 20.135 23.787 -48.265 1.00 57.12 247 THR 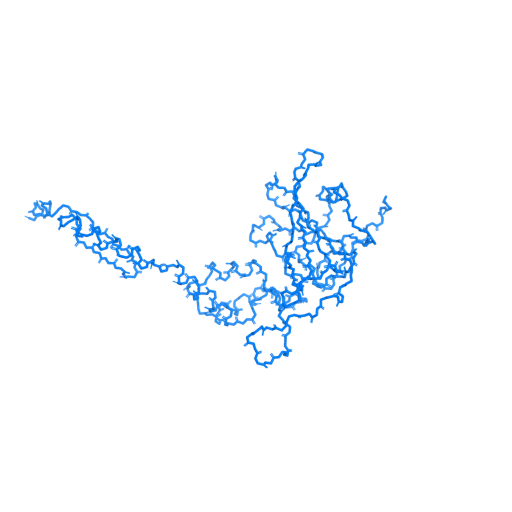A C 1
ATOM 1988 O O . THR A 1 247 ? 20.802 24.654 -47.708 1.00 57.12 247 THR A O 1
ATOM 1991 N N . PHE A 1 248 ? 20.640 22.580 -48.535 1.00 55.66 248 PHE A N 1
ATOM 1992 C CA . PHE A 1 248 ? 22.010 22.192 -48.163 1.00 55.66 248 PHE A CA 1
ATOM 1993 C C . PHE A 1 248 ? 23.054 22.398 -49.271 1.00 55.66 248 PHE A C 1
ATOM 1995 O O . PHE A 1 248 ? 24.246 22.350 -48.977 1.00 55.66 248 PHE A O 1
ATOM 2002 N N . ASP A 1 249 ? 22.632 22.693 -50.503 1.00 56.88 249 ASP A N 1
ATOM 2003 C CA . ASP A 1 249 ? 23.545 22.887 -51.638 1.00 56.88 249 ASP A CA 1
ATOM 2004 C C . ASP A 1 249 ? 24.183 24.295 -51.702 1.00 56.88 249 ASP A C 1
ATOM 2006 O O . ASP A 1 249 ? 25.065 24.521 -52.523 1.00 56.88 249 ASP A O 1
ATOM 2010 N N . GLU A 1 250 ? 23.805 25.243 -50.831 1.00 52.00 250 GLU A N 1
ATOM 2011 C CA . GLU A 1 250 ? 24.308 26.637 -50.868 1.00 52.00 250 GLU A CA 1
ATOM 2012 C C . GLU A 1 250 ? 25.394 26.978 -49.822 1.00 52.00 250 GLU A C 1
ATOM 2014 O O . GLU A 1 250 ? 25.762 28.143 -49.680 1.00 52.00 250 GLU A O 1
ATOM 2019 N N . VAL A 1 251 ? 25.935 26.001 -49.079 1.00 53.16 251 VAL A N 1
ATOM 2020 C CA . VAL A 1 251 ? 26.939 26.261 -48.013 1.00 53.16 251 VAL A CA 1
ATOM 2021 C C . VAL A 1 251 ? 28.258 25.497 -48.212 1.00 53.16 251 VAL A C 1
ATOM 2023 O O . VAL A 1 251 ? 28.892 25.092 -47.241 1.00 53.16 251 VAL A O 1
ATOM 2026 N N . ASN A 1 252 ? 28.707 25.319 -49.457 1.00 42.00 252 ASN A N 1
ATOM 2027 C CA . ASN A 1 252 ? 30.101 24.954 -49.758 1.00 42.00 252 ASN A CA 1
ATOM 2028 C C . ASN A 1 252 ? 30.694 25.854 -50.840 1.00 42.00 252 ASN A C 1
ATOM 2030 O O . ASN A 1 252 ? 30.061 25.977 -51.910 1.00 42.00 252 ASN A O 1
#

Radius of gyration: 25.12 Å; chains: 1; bounding box: 47×53×80 Å

InterPro domains:
  IPR003657 WRKY domain [PF03106] (70-129)

Organism: Dreissena polymorpha (NCBI:txid45954)

Secondary structure (DSSP, 8-state):
-------EE-TTS-EEEEE-SSPPPHHHHHHHHH-----BSSPPSSPPTTEEEEEE-TT-GGGTTGGG-SSS-EEEEEEEEEEETTEEEEEEEEEEEETTEEEEEEEEEEEEESS-SS--EEEEEEEE-GGG----B-TT-S---SB--PPPHHHHHHHHHSTTTS-HHHHHHHHHHTS-TT-TTHHHHS-S-HHHHHHHHHHHHHHHSPPHHHHHHHHHHHHHTTTTEEEEE-SSS-EEEE--GGGSTT--

Sequence (252 aa):
MDNNNKLYVGGSGAILFSKTDRILTDKEAADILEQNISVSYEPPYRPSGGSVYLYSDSGKSNLADDWKSDGYNWRQYGYRSFTVNGKRIEKRFFKISNKGVDDTRFIKHVFRFTNTDYNQKTVIMYYGQSDAYLGLSHGNRKRNDREYKRTKPSVLQEIREFGLTDKPKHLNDMIKSQKSPESNLLGVSVPRNDKQIHNIQSKLRKEAKLAHASMYGLHLLVDQLENNILSINTSPNLEVVIGNAGTFDEVN

pLDDT: mean 84.37, std 12.95, range [39.31, 98.38]

Foldseek 3Di:
DPPPQDFDQDQQSFTFRDFDQDDDDPQRQVVVQPDPDDAGQAAAALDFARTKHKHWVQQDPQSPCQNVQNNFAWDWDDKDWDDDPNWIKIKTKIFGAEPNRTDRQKIKIKIWTPPDRGTIIIMIHIHGGSVVGPFDQPPPDPDSPDGDGAAGSSQLVVLLVVQQPDQLVVSQVVQLVPDDPSRPCSCRSGDVDSVSSVVSSVVSVVVPDDDPVNVVVVVVVCVVLVQFWPDFDPPPHTDTHGHGNPPPPPPD